Protein AF-A0A433SZK9-F1 (afdb_monomer)

Solvent-accessible surface area (backbone atoms only — not comparable to full-atom values): 16236 Å² total; per-residue (Å²): 131,62,67,65,62,55,51,52,50,49,50,55,50,48,54,50,47,51,56,49,44,43,58,45,47,67,70,74,45,57,67,70,51,55,54,37,31,76,74,62,31,36,68,55,29,3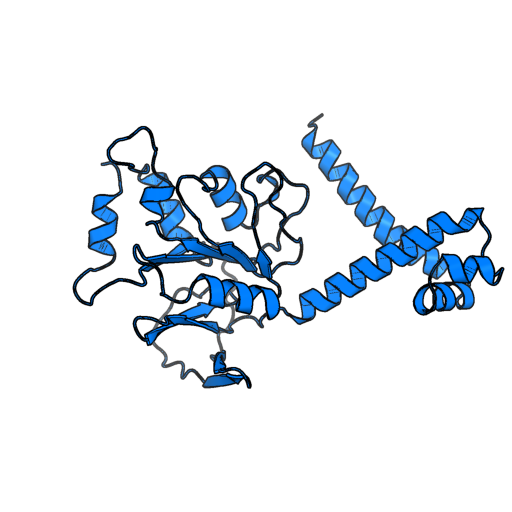7,76,71,65,72,42,53,79,88,49,38,63,61,37,43,53,42,49,50,50,50,51,55,49,53,52,49,53,57,39,61,71,25,51,68,57,74,64,28,28,48,56,47,69,26,67,72,77,72,50,76,44,77,46,55,57,35,73,66,76,81,83,80,74,94,68,90,75,71,69,44,79,45,65,49,102,82,69,55,40,35,35,53,59,84,86,79,87,86,78,90,64,95,69,82,78,52,47,52,24,41,36,41,23,26,79,65,85,70,50,41,59,68,66,47,53,50,54,44,47,76,64,33,23,39,29,66,46,87,47,81,58,62,56,45,64,47,47,47,79,24,48,33,39,36,32,74,72,38,33,70,97,56,51,69,54,72,68,42,48,52,19,53,70,62,36,47,23,71,74,40,63,31,98,43,46,44,34,63,81,36,30,46,40,38,31,25,53,47,57,69,53,60,41,70,15,43,86,86,42,93,75,22,40,29,56,52,75,56,51,50,54,50,59,47,24,35,50,74,43,67,72,72,68,54,100,84,71,55,76,70,68,57,55,70,72,40,46,57,131

Radius of gyration: 23.34 Å; Cα contacts (8 Å, |Δi|>4): 411; chains: 1; bounding box: 65×54×60 Å

Organism: Elysia chlorotica (NCBI:txid188477)

pLDDT: mean 71.36, std 18.61, range [31.55, 94.38]

Structure (mmCIF, N/CA/C/O backbone):
data_AF-A0A433SZK9-F1
#
_entry.id   AF-A0A433SZK9-F1
#
loop_
_atom_site.group_PDB
_atom_site.id
_atom_site.type_symbol
_atom_site.label_atom_id
_atom_site.label_alt_id
_atom_site.label_comp_id
_atom_site.label_asym_id
_atom_site.label_entity_id
_atom_site.label_seq_id
_atom_site.pdbx_PDB_ins_code
_atom_site.Cartn_x
_atom_site.Cartn_y
_atom_site.Cartn_z
_atom_site.occupancy
_atom_site.B_iso_or_equiv
_atom_site.auth_seq_id
_atom_site.auth_comp_id
_atom_site.auth_asym_id
_atom_site.auth_atom_id
_atom_site.pdbx_PDB_model_num
ATOM 1 N N . MET A 1 1 ? -5.886 31.417 13.494 1.00 48.78 1 MET A N 1
ATOM 2 C CA . MET A 1 1 ? -5.683 30.059 14.038 1.00 48.78 1 MET A CA 1
ATOM 3 C C . MET A 1 1 ? -5.697 29.130 12.844 1.00 48.78 1 MET A C 1
ATOM 5 O O . MET A 1 1 ? -6.602 29.265 12.033 1.00 48.78 1 MET A O 1
ATOM 9 N N . ASP A 1 2 ? -4.653 28.329 12.674 1.00 53.16 2 ASP A N 1
ATOM 10 C CA . ASP A 1 2 ? -4.473 27.492 11.487 1.00 53.16 2 ASP A CA 1
ATOM 11 C C . ASP A 1 2 ? -5.629 26.471 11.370 1.00 53.16 2 ASP A C 1
ATOM 13 O O . ASP A 1 2 ? -5.809 25.679 12.304 1.00 53.16 2 ASP A O 1
ATOM 17 N N . PRO A 1 3 ? -6.446 26.511 10.297 1.00 45.97 3 PRO A N 1
ATOM 18 C CA . PRO A 1 3 ? -7.555 25.580 10.091 1.00 45.97 3 PRO A CA 1
ATOM 19 C C . PRO A 1 3 ? -7.116 24.112 10.159 1.00 45.97 3 PRO A C 1
ATOM 21 O O . PRO A 1 3 ? -7.869 23.274 10.661 1.00 45.97 3 PRO A O 1
ATOM 24 N N . GLU A 1 4 ? -5.882 23.810 9.745 1.00 40.06 4 GLU A N 1
ATOM 25 C CA . GLU A 1 4 ? -5.319 22.459 9.780 1.00 40.06 4 GLU A CA 1
ATOM 26 C C . GLU A 1 4 ? -5.056 21.992 11.214 1.00 40.06 4 GLU A C 1
ATOM 28 O O . GLU A 1 4 ? -5.428 20.878 11.584 1.00 40.06 4 GLU A O 1
ATOM 33 N N . LYS A 1 5 ? -4.542 22.875 12.083 1.00 34.00 5 LYS A N 1
ATOM 34 C CA . LYS A 1 5 ? -4.371 22.577 13.519 1.00 34.00 5 LYS A CA 1
ATOM 35 C C . LYS A 1 5 ? -5.701 22.383 14.240 1.00 34.00 5 LYS A C 1
ATOM 37 O O . LYS A 1 5 ? -5.783 21.612 15.195 1.00 34.00 5 LYS A O 1
ATOM 42 N N . VAL A 1 6 ? -6.757 23.072 13.805 1.00 42.41 6 VAL A N 1
ATOM 43 C CA . VAL A 1 6 ? -8.109 22.890 14.357 1.00 42.41 6 VAL A CA 1
ATOM 44 C C . VAL A 1 6 ? -8.684 21.530 13.948 1.00 42.41 6 VAL A C 1
ATOM 46 O O . VAL A 1 6 ? -9.309 20.869 14.778 1.00 42.41 6 VAL A O 1
ATOM 49 N N . LYS A 1 7 ? -8.446 21.084 12.708 1.00 44.94 7 LYS A N 1
ATOM 50 C CA . LYS A 1 7 ? -8.876 19.767 12.210 1.00 44.94 7 LYS A CA 1
ATOM 51 C C . LYS A 1 7 ? -8.115 18.622 12.897 1.00 44.94 7 LYS A C 1
ATOM 53 O O . LYS A 1 7 ? -8.742 17.702 13.416 1.00 44.94 7 LYS A O 1
ATOM 58 N N . GLN A 1 8 ? -6.793 18.758 13.022 1.00 38.62 8 GLN A N 1
ATOM 59 C CA . GLN A 1 8 ? -5.907 17.809 13.706 1.00 38.62 8 GLN A CA 1
ATOM 60 C C . GLN A 1 8 ? -6.292 17.613 15.180 1.00 38.62 8 GLN A C 1
ATOM 62 O O . GLN A 1 8 ? -6.406 16.488 15.665 1.00 38.62 8 GLN A O 1
ATOM 67 N N . ASN A 1 9 ? -6.575 18.709 15.890 1.00 40.12 9 ASN A N 1
ATOM 68 C CA . ASN A 1 9 ? -7.029 18.633 17.275 1.00 40.12 9 ASN A CA 1
ATOM 69 C C . ASN A 1 9 ? -8.410 17.980 17.395 1.00 40.12 9 ASN A C 1
ATOM 71 O O . ASN A 1 9 ? -8.635 17.239 18.344 1.00 40.12 9 ASN A O 1
ATOM 75 N N . LYS A 1 10 ? -9.326 18.199 16.442 1.00 47.66 10 LYS A N 1
ATOM 76 C CA . LYS A 1 10 ? -10.641 17.539 16.453 1.00 47.66 10 LYS A CA 1
ATOM 77 C C . LYS A 1 10 ? -10.537 16.019 16.304 1.00 47.66 10 LYS A C 1
ATOM 79 O O . LYS A 1 10 ? -11.200 15.322 17.061 1.00 47.66 10 LYS A O 1
ATOM 84 N N . GLN A 1 11 ? -9.677 15.519 15.419 1.00 45.97 11 GLN A N 1
ATOM 85 C CA . GLN A 1 11 ? -9.475 14.076 15.216 1.00 45.97 11 GLN A CA 1
ATOM 86 C C . GLN A 1 11 ? -8.783 13.396 16.390 1.00 45.97 11 GLN A C 1
ATOM 88 O O . GLN A 1 11 ? -9.226 12.347 16.841 1.00 45.97 11 GLN A O 1
ATOM 93 N N . ILE A 1 12 ? -7.734 14.014 16.940 1.00 43.47 12 ILE A N 1
ATOM 94 C CA . ILE A 1 12 ? -7.083 13.506 18.153 1.00 43.47 12 ILE A CA 1
ATOM 95 C C . ILE A 1 12 ? -8.102 13.448 19.297 1.00 43.47 12 ILE A C 1
ATOM 97 O O . ILE A 1 12 ? -8.173 12.456 20.016 1.00 43.47 12 ILE A O 1
ATOM 101 N N . ILE A 1 13 ? -8.946 14.476 19.426 1.00 46.22 13 ILE A N 1
ATOM 102 C CA . ILE A 1 13 ? -10.038 14.498 20.401 1.00 46.22 13 ILE A CA 1
ATOM 103 C C . ILE A 1 13 ? -11.077 13.406 20.105 1.00 46.22 13 ILE A C 1
ATOM 105 O O . ILE A 1 13 ? -11.557 12.797 21.052 1.00 46.22 13 ILE A O 1
ATOM 109 N N . GLU A 1 14 ? -11.427 13.122 18.850 1.00 54.09 14 GLU A N 1
ATOM 110 C CA . GLU A 1 14 ? -12.363 12.045 18.485 1.00 54.09 14 GLU A CA 1
ATOM 111 C C . GLU A 1 14 ? -11.803 10.646 18.752 1.00 54.09 14 GLU A C 1
ATOM 113 O O . GLU A 1 14 ? -12.498 9.834 19.356 1.00 54.09 14 GLU A O 1
ATOM 118 N N . SER A 1 15 ? -10.547 10.370 18.404 1.00 49.22 15 SER A N 1
ATOM 119 C CA . SER A 1 15 ? -9.898 9.086 18.693 1.00 49.22 15 SER A CA 1
ATOM 120 C C . SER A 1 15 ? -9.700 8.875 20.197 1.00 49.22 15 SER A C 1
ATOM 122 O O . SER A 1 15 ? -9.968 7.788 20.712 1.00 49.22 15 SER A O 1
ATOM 124 N N . ILE A 1 16 ? -9.324 9.927 20.939 1.00 47.25 16 ILE A N 1
ATOM 125 C CA . ILE A 1 16 ? -9.263 9.898 22.410 1.00 47.25 16 ILE A CA 1
ATOM 126 C C . ILE A 1 16 ? -10.662 9.713 23.007 1.00 47.25 16 ILE A C 1
ATOM 128 O O . ILE A 1 16 ? -10.814 8.965 23.971 1.00 47.25 16 ILE A O 1
ATOM 132 N N . LYS A 1 17 ? -11.697 10.341 22.435 1.00 54.00 17 LYS A N 1
ATOM 133 C CA . LYS A 1 17 ? -13.090 10.131 22.848 1.00 54.00 17 LYS A CA 1
ATOM 134 C C . LYS A 1 17 ? -13.568 8.716 22.548 1.00 54.00 17 LYS A C 1
ATOM 136 O O . LYS A 1 17 ? -14.244 8.173 23.402 1.00 54.00 17 LYS A O 1
ATOM 141 N N . LYS A 1 18 ? -13.215 8.104 21.413 1.00 60.91 18 LYS A N 1
ATOM 142 C CA . LYS A 1 18 ? -13.578 6.715 21.075 1.00 60.91 18 LYS A CA 1
ATOM 143 C C . LYS A 1 18 ? -12.921 5.715 22.029 1.00 60.91 18 LYS A C 1
ATOM 145 O O . LYS A 1 18 ? -13.617 4.923 22.653 1.00 60.91 18 LYS A O 1
ATOM 150 N N . ILE A 1 19 ? -11.600 5.793 22.208 1.00 59.66 19 ILE A N 1
ATOM 151 C CA . ILE A 1 19 ? -10.856 4.905 23.122 1.00 59.66 19 ILE A CA 1
ATOM 152 C C . ILE A 1 19 ? -11.296 5.137 24.573 1.00 59.66 19 ILE A C 1
ATOM 154 O O . ILE A 1 19 ? -11.548 4.191 25.319 1.00 59.66 19 ILE A O 1
ATOM 158 N N . GLY A 1 20 ? -11.449 6.406 24.958 1.00 58.66 20 GLY A N 1
ATOM 159 C CA . GLY A 1 20 ? -11.986 6.803 26.251 1.00 58.66 20 GLY A CA 1
ATOM 160 C C . GLY A 1 20 ? -13.414 6.306 26.458 1.00 58.66 20 GLY A C 1
ATOM 161 O O . GLY A 1 20 ? -13.711 5.818 27.540 1.00 58.66 20 GLY A O 1
ATOM 162 N N . ALA A 1 21 ? -14.277 6.360 25.441 1.00 61.84 21 ALA A N 1
ATOM 163 C CA . ALA A 1 21 ? -15.651 5.871 25.498 1.00 61.84 21 ALA A CA 1
ATOM 164 C C . ALA A 1 21 ? -15.703 4.351 25.646 1.00 61.84 21 ALA A C 1
ATOM 166 O O . ALA A 1 21 ? -16.466 3.890 26.477 1.00 61.84 21 ALA A O 1
ATOM 167 N N . ILE A 1 22 ? -14.864 3.584 24.943 1.00 65.44 22 ILE A N 1
ATOM 168 C CA . ILE A 1 22 ? -14.794 2.118 25.086 1.00 65.44 22 ILE A CA 1
ATOM 169 C C . ILE A 1 22 ? -14.372 1.737 26.510 1.00 65.44 22 ILE A C 1
ATOM 171 O O . ILE A 1 22 ? -15.083 0.998 27.189 1.00 65.44 22 ILE A O 1
ATOM 175 N N . ALA A 1 23 ? -13.267 2.304 27.004 1.00 62.81 23 ALA A N 1
ATOM 176 C CA . ALA A 1 23 ? -12.771 2.018 28.350 1.00 62.81 23 ALA A CA 1
ATOM 177 C C . ALA A 1 23 ? -13.723 2.522 29.453 1.00 62.81 23 ALA A C 1
ATOM 179 O O . ALA A 1 23 ? -13.845 1.907 30.511 1.00 62.81 23 ALA A O 1
ATOM 180 N N . THR A 1 24 ? -14.413 3.641 29.218 1.00 63.78 24 THR A N 1
ATOM 181 C CA . THR A 1 24 ? -15.443 4.177 30.122 1.00 63.78 24 THR A CA 1
ATOM 182 C C . THR A 1 24 ? -16.679 3.281 30.099 1.00 63.78 24 THR A C 1
ATOM 184 O O . THR A 1 24 ? -17.175 2.907 31.153 1.00 63.78 24 THR A O 1
ATOM 187 N N . PHE A 1 25 ? -17.141 2.852 28.929 1.00 66.50 25 PHE A N 1
ATOM 188 C CA . PHE A 1 25 ? -18.302 1.980 28.792 1.00 66.50 25 PHE A CA 1
ATOM 189 C C . PHE A 1 25 ? -18.064 0.630 29.481 1.00 66.50 25 PHE A C 1
ATOM 191 O O . PHE A 1 25 ? -18.886 0.222 30.291 1.00 66.50 25 PHE A O 1
ATOM 198 N N . GLU A 1 26 ? -16.899 -0.003 29.298 1.00 67.75 26 GLU A N 1
ATOM 199 C CA . GLU A 1 26 ? -16.548 -1.235 30.030 1.00 67.75 26 GLU A CA 1
ATOM 200 C C . GLU A 1 26 ? -16.423 -1.032 31.547 1.00 67.75 26 GLU A C 1
ATOM 202 O O . GLU A 1 26 ? -16.673 -1.954 32.321 1.00 67.75 26 GLU A O 1
ATOM 207 N N . LYS A 1 27 ? -16.035 0.168 31.989 1.00 71.25 27 LYS A N 1
ATOM 208 C CA . LYS A 1 27 ? -15.871 0.494 33.411 1.00 71.25 27 LYS A CA 1
ATOM 209 C C . LYS A 1 27 ? -17.191 0.821 34.113 1.00 71.25 27 LYS A C 1
ATOM 211 O O . LYS A 1 27 ? -17.306 0.578 35.313 1.00 71.25 27 LYS A O 1
ATOM 216 N N . PHE A 1 28 ? -18.142 1.424 33.403 1.00 70.06 28 PHE A N 1
ATOM 217 C CA . PHE A 1 28 ? -19.406 1.902 33.970 1.00 70.06 28 PHE A CA 1
ATOM 218 C C . PHE A 1 28 ? -20.583 0.958 33.707 1.00 70.06 28 PHE A C 1
ATOM 220 O O . PHE A 1 28 ? -21.524 0.949 34.499 1.00 70.06 28 PHE A O 1
ATOM 227 N N . MET A 1 29 ? -20.528 0.140 32.653 1.00 76.19 29 MET A N 1
ATOM 228 C CA . MET A 1 29 ? -21.577 -0.829 32.347 1.00 76.19 29 MET A CA 1
ATOM 229 C C . MET A 1 29 ? -21.324 -2.160 33.048 1.00 76.19 29 MET A C 1
ATOM 231 O O . MET A 1 29 ? -20.190 -2.605 33.224 1.00 76.19 29 MET A O 1
ATOM 235 N N . CYS A 1 30 ? -22.408 -2.821 33.452 1.00 81.50 30 CYS A N 1
ATOM 236 C CA . CYS A 1 30 ? -22.311 -4.140 34.061 1.00 81.50 30 CYS A CA 1
ATOM 237 C C . CYS A 1 30 ? -21.733 -5.150 33.058 1.00 81.50 30 CYS A C 1
ATOM 239 O O . CYS A 1 30 ? -22.060 -5.114 31.871 1.00 81.50 30 CYS A O 1
ATOM 241 N N . LYS A 1 31 ? -20.912 -6.088 33.545 1.00 84.12 31 LYS A N 1
ATOM 242 C CA . LYS A 1 31 ? -20.232 -7.098 32.714 1.00 84.12 31 LYS A CA 1
ATOM 243 C C . LYS A 1 31 ? -21.197 -7.859 31.794 1.00 84.12 31 LYS A C 1
ATOM 245 O O . LYS A 1 31 ? -20.876 -8.103 30.640 1.00 84.12 31 LYS A O 1
ATOM 250 N N . GLU A 1 32 ? -22.393 -8.165 32.287 1.00 85.69 32 GLU A N 1
ATOM 251 C CA . GLU A 1 32 ? -23.454 -8.840 31.530 1.00 85.69 32 GLU A CA 1
ATOM 252 C C . GLU A 1 32 ? -23.892 -8.064 30.273 1.00 85.69 32 GLU A C 1
ATOM 254 O O . GLU A 1 32 ? -24.108 -8.663 29.222 1.00 85.69 32 GLU A O 1
ATOM 259 N N . ILE A 1 33 ? -23.955 -6.731 30.349 1.00 83.88 33 ILE A N 1
ATOM 260 C CA . ILE A 1 33 ? -24.317 -5.861 29.221 1.00 83.88 33 ILE A CA 1
ATOM 261 C C . ILE A 1 33 ? -23.197 -5.851 28.181 1.00 83.88 33 ILE A C 1
ATOM 263 O O . ILE A 1 33 ? -23.451 -6.013 26.989 1.00 83.88 33 ILE A O 1
ATOM 267 N N . VAL A 1 34 ? -21.950 -5.699 28.634 1.00 84.38 34 VAL A N 1
ATOM 268 C CA . VAL A 1 34 ? -20.766 -5.707 27.763 1.00 84.38 34 VAL A CA 1
ATOM 269 C C . VAL A 1 34 ? -20.645 -7.043 27.029 1.00 84.38 34 VAL A C 1
ATOM 271 O O . VAL A 1 34 ? -20.451 -7.061 25.814 1.00 84.38 34 VAL A O 1
ATOM 274 N N . ASP A 1 35 ? -20.803 -8.156 27.748 1.00 87.75 35 ASP A N 1
ATOM 275 C CA . ASP A 1 35 ? -20.741 -9.503 27.181 1.00 87.75 35 ASP A CA 1
ATOM 276 C C . ASP A 1 35 ? -21.892 -9.741 26.184 1.00 87.75 35 ASP A C 1
ATOM 278 O O . ASP A 1 35 ? -21.675 -10.339 25.127 1.00 87.75 35 ASP A O 1
ATOM 282 N N . SER A 1 36 ? -23.098 -9.226 26.465 1.00 88.19 36 SER A N 1
ATOM 283 C CA . SER A 1 36 ? -24.236 -9.290 25.536 1.00 88.19 36 SER A CA 1
ATOM 284 C C . SER A 1 36 ? -23.972 -8.505 24.248 1.00 88.19 36 SER A C 1
ATOM 286 O O . SER A 1 36 ? -24.177 -9.048 23.164 1.00 88.19 36 SER A O 1
ATOM 288 N N . ILE A 1 37 ? -23.450 -7.273 24.331 1.00 87.00 37 ILE A N 1
ATOM 289 C CA . ILE A 1 37 ? -23.149 -6.461 23.138 1.00 87.00 37 ILE A CA 1
ATOM 290 C C . ILE A 1 37 ? -22.044 -7.114 22.300 1.00 87.00 37 ILE A C 1
ATOM 292 O O . ILE A 1 37 ? -22.195 -7.227 21.087 1.00 87.00 37 ILE A O 1
ATOM 296 N N . LYS A 1 38 ? -20.969 -7.607 22.934 1.00 86.69 38 LYS A N 1
ATOM 297 C CA . LYS A 1 38 ? -19.872 -8.313 22.246 1.00 86.69 38 LYS A CA 1
ATOM 298 C C . LYS A 1 38 ? -20.354 -9.552 21.491 1.00 86.69 38 LYS A C 1
ATOM 300 O O . LYS A 1 38 ? -19.832 -9.864 20.427 1.00 86.69 38 LYS A O 1
ATOM 305 N N . LYS A 1 39 ? -21.319 -10.281 22.056 1.00 91.44 39 LYS A N 1
ATOM 306 C CA . LYS A 1 39 ? -21.774 -11.564 21.514 1.00 91.44 39 LYS A CA 1
ATOM 307 C C . LYS A 1 39 ? -22.914 -11.428 20.504 1.00 91.44 39 LYS A C 1
ATOM 309 O O . LYS A 1 39 ? -22.983 -12.213 19.563 1.00 91.44 39 LYS A O 1
ATOM 314 N N . GLU A 1 40 ? -23.831 -10.493 20.729 1.00 90.25 40 GLU A N 1
ATOM 315 C CA . GLU A 1 40 ? -25.132 -10.457 20.047 1.00 90.25 40 GLU A CA 1
ATOM 316 C C . GLU A 1 40 ? -25.471 -9.082 19.450 1.00 90.25 40 GLU A C 1
ATOM 318 O O . GLU A 1 40 ? -26.436 -8.962 18.698 1.00 90.25 40 GLU A O 1
ATOM 323 N N . GLY A 1 41 ? -24.663 -8.057 19.734 1.00 88.94 41 GLY A N 1
ATOM 324 C CA . GLY A 1 41 ? -24.841 -6.695 19.235 1.00 88.94 41 GLY A CA 1
ATOM 325 C C . GLY A 1 41 ? -25.695 -5.803 20.140 1.00 88.94 41 GLY A C 1
ATOM 326 O O . GLY A 1 41 ? -26.402 -6.253 21.052 1.00 88.94 41 GLY A O 1
ATOM 327 N N . ALA A 1 42 ? -25.625 -4.494 19.888 1.00 87.06 42 ALA A N 1
ATOM 328 C CA . ALA A 1 42 ? -26.313 -3.478 20.680 1.00 87.06 42 ALA A CA 1
ATOM 329 C C . ALA A 1 42 ? -27.841 -3.635 20.628 1.00 87.06 42 ALA A C 1
ATOM 331 O O . ALA A 1 42 ? -28.507 -3.547 21.658 1.00 87.06 42 ALA A O 1
ATOM 332 N N . LEU A 1 43 ? -28.397 -3.931 19.447 1.00 89.25 43 LEU A N 1
ATOM 333 C CA . LEU A 1 43 ? -29.847 -4.027 19.242 1.00 89.25 43 LEU A CA 1
ATOM 334 C C . LEU A 1 43 ? -30.459 -5.208 20.006 1.00 89.25 43 LEU A C 1
ATOM 336 O O . LEU A 1 43 ? -31.426 -5.023 20.740 1.00 89.25 43 LEU A O 1
ATOM 340 N N . ALA A 1 44 ? -29.850 -6.392 19.918 1.00 90.12 44 ALA A N 1
ATOM 341 C CA . ALA A 1 44 ? -30.301 -7.568 20.664 1.00 90.12 44 ALA A CA 1
ATOM 342 C C . ALA A 1 44 ? -30.224 -7.347 22.186 1.00 90.12 44 ALA A C 1
ATOM 344 O O . ALA A 1 44 ? -31.040 -7.861 22.949 1.00 90.12 44 ALA A O 1
ATOM 345 N N . THR A 1 45 ? -29.261 -6.542 22.643 1.00 87.69 45 THR A N 1
ATOM 346 C CA . THR A 1 45 ? -29.109 -6.205 24.064 1.00 87.69 45 THR A CA 1
ATOM 347 C C . THR A 1 45 ? -30.234 -5.278 24.557 1.00 87.69 45 THR A C 1
ATOM 349 O O . THR A 1 45 ? -30.710 -5.455 25.681 1.00 87.69 45 THR A O 1
ATOM 352 N N . VAL A 1 46 ? -30.732 -4.364 23.708 1.00 88.56 46 VAL A N 1
ATOM 353 C CA . VAL A 1 46 ? -31.959 -3.579 23.971 1.00 88.56 46 VAL A CA 1
ATOM 354 C C . VAL A 1 46 ? -33.187 -4.490 24.015 1.00 88.56 46 VAL A C 1
ATOM 356 O O . VAL A 1 46 ? -33.992 -4.392 24.937 1.00 88.56 46 VAL A O 1
ATOM 359 N N . GLU A 1 47 ? -33.331 -5.411 23.056 1.00 90.19 47 GLU A N 1
ATOM 360 C CA . GLU A 1 47 ? -34.483 -6.327 22.983 1.00 90.19 47 GLU A CA 1
ATOM 361 C C . GLU A 1 47 ? -34.594 -7.249 24.208 1.00 90.19 47 GLU A C 1
ATOM 363 O O . GLU A 1 47 ? -35.696 -7.602 24.628 1.00 90.19 47 GLU A O 1
ATOM 368 N N . LYS A 1 48 ? -33.461 -7.590 24.834 1.00 91.06 48 LYS A N 1
ATOM 369 C CA . LYS A 1 48 ? -33.407 -8.325 26.108 1.00 91.06 48 LYS A CA 1
ATOM 370 C C . LYS A 1 48 ? -33.741 -7.479 27.340 1.00 91.06 48 LYS A C 1
ATOM 372 O O . LYS A 1 48 ? -33.814 -8.024 28.439 1.00 91.06 48 LYS A O 1
ATOM 377 N N . GLY A 1 49 ? -33.906 -6.166 27.183 1.00 90.06 49 GLY A N 1
ATOM 378 C CA . GLY A 1 49 ? -34.140 -5.227 28.280 1.00 90.06 49 GLY A CA 1
ATOM 379 C C . GLY A 1 49 ? -32.918 -4.991 29.170 1.00 90.06 49 GLY A C 1
ATOM 380 O O . GLY A 1 49 ? -33.077 -4.526 30.295 1.00 90.06 49 GLY A O 1
ATOM 381 N N . LEU A 1 50 ? -31.712 -5.327 28.695 1.00 86.44 50 LEU A N 1
ATOM 382 C CA . LEU A 1 50 ? -30.469 -5.144 29.453 1.00 86.44 50 LEU A CA 1
ATOM 383 C C . LEU A 1 50 ? -29.956 -3.699 29.396 1.00 86.44 50 LEU A C 1
ATOM 385 O O . LEU A 1 50 ? -29.228 -3.278 30.291 1.00 86.44 50 LEU A O 1
ATOM 389 N N . ILE A 1 51 ? -30.339 -2.952 28.358 1.00 88.81 51 ILE A N 1
ATOM 390 C CA . ILE A 1 51 ? -30.089 -1.514 28.205 1.00 88.81 51 ILE A CA 1
ATOM 391 C C . ILE A 1 51 ? -31.339 -0.826 27.654 1.00 88.81 51 ILE A C 1
ATOM 393 O O . ILE A 1 51 ? -32.156 -1.444 26.968 1.00 88.81 51 ILE A O 1
ATOM 397 N N . SER A 1 52 ? -31.487 0.458 27.957 1.00 86.81 52 SER A N 1
ATOM 398 C CA . SER A 1 52 ? -32.572 1.299 27.452 1.00 86.81 52 SER A CA 1
ATOM 399 C C . SER A 1 52 ? -32.336 1.764 26.008 1.00 86.81 52 SER A C 1
ATOM 401 O O . SER A 1 52 ? -31.225 1.702 25.480 1.00 86.81 52 SER A O 1
ATOM 403 N N . LEU A 1 53 ? -33.392 2.281 25.370 1.00 84.94 53 LEU A N 1
ATOM 404 C CA . LEU A 1 53 ? -33.294 2.957 24.069 1.00 84.94 53 LEU A CA 1
ATOM 405 C C . LEU A 1 53 ? -32.375 4.187 24.121 1.00 84.94 53 LEU A C 1
ATOM 407 O O . LEU A 1 53 ? -31.670 4.447 23.152 1.00 84.94 53 LEU A O 1
ATOM 411 N N . ASP A 1 54 ? -32.329 4.895 25.251 1.00 83.00 54 ASP A N 1
ATOM 412 C CA . ASP A 1 54 ? -31.459 6.065 25.433 1.00 83.00 54 ASP A CA 1
ATOM 413 C C . ASP A 1 54 ? -29.970 5.668 25.509 1.00 83.00 54 ASP A C 1
ATOM 415 O O . ASP A 1 54 ? -29.085 6.442 25.150 1.00 83.00 54 ASP A O 1
ATOM 419 N N . GLU A 1 55 ? -29.675 4.437 25.935 1.00 83.06 55 GLU A N 1
ATOM 420 C CA . GLU A 1 55 ? -28.316 3.880 26.007 1.00 83.06 55 GLU A CA 1
ATOM 421 C C . GLU A 1 55 ? -27.878 3.192 24.701 1.00 83.06 55 GLU A C 1
ATOM 423 O O . GLU A 1 55 ? -26.705 2.833 24.548 1.00 83.06 55 GLU A O 1
ATOM 428 N N . PHE A 1 56 ? -28.794 3.027 23.741 1.00 86.25 56 PHE A N 1
ATOM 429 C CA . PHE A 1 56 ? -28.550 2.314 22.489 1.00 86.25 56 PHE A CA 1
ATOM 430 C C . PHE A 1 56 ? -27.471 2.974 21.627 1.00 86.25 56 PHE A C 1
ATOM 432 O O . PHE A 1 56 ? -26.602 2.276 21.109 1.00 86.25 56 PHE A O 1
ATOM 439 N N . GLU A 1 57 ? -27.471 4.305 21.504 1.00 83.56 57 GLU A N 1
ATOM 440 C CA . GLU A 1 57 ? -26.464 5.026 20.710 1.00 83.56 57 GLU A CA 1
ATOM 441 C C . GLU A 1 57 ? -25.046 4.799 21.258 1.00 83.56 57 GLU A C 1
ATOM 443 O O . GLU A 1 57 ? -24.111 4.518 20.506 1.00 83.56 57 GLU A O 1
ATOM 448 N N . CYS A 1 58 ? -24.886 4.839 22.584 1.00 80.50 58 CYS A N 1
ATOM 449 C CA . CYS A 1 58 ? -23.617 4.539 23.246 1.00 80.50 58 CYS A CA 1
ATOM 450 C C . CYS A 1 58 ? -23.185 3.082 23.012 1.00 80.50 58 CYS A C 1
ATOM 452 O O . CYS A 1 58 ? -22.013 2.826 22.731 1.00 80.50 58 CYS A O 1
ATOM 454 N N . ALA A 1 59 ? -24.125 2.135 23.080 1.00 81.06 59 ALA A N 1
ATOM 455 C CA . ALA A 1 59 ? -23.861 0.725 22.803 1.00 81.06 59 ALA A CA 1
ATOM 456 C C . ALA A 1 59 ? -23.478 0.476 21.332 1.00 81.06 59 ALA A C 1
ATOM 458 O O . ALA A 1 59 ? -22.582 -0.323 21.067 1.00 81.06 59 ALA A O 1
ATOM 459 N N . GLN A 1 60 ? -24.087 1.189 20.378 1.00 85.44 60 GLN A N 1
ATOM 460 C CA . GLN A 1 60 ? -23.705 1.134 18.963 1.00 85.44 60 GLN A CA 1
ATOM 461 C C . GLN A 1 60 ? -22.304 1.697 18.722 1.00 85.44 60 GLN A C 1
ATOM 463 O O . GLN A 1 60 ? -21.525 1.109 17.973 1.00 85.44 60 GLN A O 1
ATOM 468 N N . LEU A 1 61 ? -21.955 2.819 19.359 1.00 81.38 61 LEU A N 1
ATOM 469 C CA . LEU A 1 61 ? -20.602 3.376 19.278 1.00 81.38 61 LEU A CA 1
ATOM 470 C C . LEU A 1 61 ? -19.561 2.400 19.837 1.00 81.38 61 LEU A C 1
ATOM 472 O O . LEU A 1 61 ? -18.497 2.236 19.240 1.00 81.38 61 LEU A O 1
ATOM 476 N N . PHE A 1 62 ? -19.880 1.724 20.942 1.00 81.19 62 PHE A N 1
ATOM 477 C CA . PHE A 1 62 ? -19.043 0.670 21.509 1.00 81.19 62 PHE A CA 1
ATOM 478 C C . PHE A 1 62 ? -18.895 -0.525 20.555 1.00 81.19 62 PHE A C 1
ATOM 480 O O . PHE A 1 62 ? -17.773 -0.943 20.277 1.00 81.19 62 PHE A O 1
ATOM 487 N N . GLU A 1 63 ? -19.997 -1.037 19.999 1.00 85.00 63 GLU A N 1
ATOM 488 C CA . GLU A 1 63 ? -19.987 -2.143 19.032 1.00 85.00 63 GLU A CA 1
ATOM 489 C C . GLU A 1 63 ? -19.164 -1.804 17.780 1.00 85.00 63 GLU A C 1
ATOM 491 O O . GLU A 1 63 ? -18.340 -2.604 17.337 1.00 85.00 63 GLU A O 1
ATOM 496 N N . ASN A 1 64 ? -19.340 -0.603 17.226 1.00 82.38 64 ASN A N 1
ATOM 497 C CA . ASN A 1 64 ? -18.565 -0.140 16.077 1.00 82.38 64 ASN A CA 1
ATOM 498 C C . ASN A 1 64 ? -17.075 -0.024 16.418 1.00 82.38 64 ASN A C 1
ATOM 500 O O . ASN A 1 64 ? -16.235 -0.449 15.630 1.00 82.38 64 ASN A O 1
ATOM 504 N N . GLY A 1 65 ? -16.742 0.484 17.608 1.00 79.56 65 GLY A N 1
ATOM 505 C CA . GLY A 1 65 ? -15.364 0.541 18.089 1.00 79.56 65 GLY A CA 1
ATOM 506 C C . GLY A 1 65 ? -14.723 -0.842 18.238 1.00 79.56 65 GLY A C 1
ATOM 507 O O . GLY A 1 65 ? -13.563 -1.018 17.874 1.00 79.56 65 GLY A O 1
ATOM 508 N N . LEU A 1 66 ? -15.475 -1.843 18.707 1.00 80.88 66 LEU A N 1
ATOM 509 C CA . LEU A 1 66 ? -15.002 -3.230 18.757 1.00 80.88 66 LEU A CA 1
ATOM 510 C C . LEU A 1 66 ? -14.729 -3.788 17.360 1.00 80.88 66 LEU A C 1
ATOM 512 O O . LEU A 1 66 ? -13.670 -4.371 17.145 1.00 80.88 66 LEU A O 1
ATOM 516 N N . LYS A 1 67 ? -15.636 -3.566 16.400 1.00 83.38 67 LYS A N 1
ATOM 517 C CA . LYS A 1 67 ? -15.437 -3.990 15.005 1.00 83.38 67 LYS A CA 1
ATOM 518 C C . LYS A 1 67 ? -14.198 -3.338 14.386 1.00 83.38 67 LYS A C 1
ATOM 520 O O . LYS A 1 67 ? -13.405 -4.041 13.767 1.00 83.38 67 LYS A O 1
ATOM 525 N N . GLU A 1 68 ? -13.993 -2.036 14.607 1.00 80.31 68 GLU A N 1
ATOM 526 C CA . GLU A 1 68 ? -12.792 -1.309 14.161 1.00 80.31 68 GLU A CA 1
ATOM 527 C C . GLU A 1 68 ? -11.505 -1.916 14.762 1.00 80.31 68 GLU A C 1
ATOM 529 O O . GLU A 1 68 ? -10.512 -2.091 14.053 1.00 80.31 68 GLU A O 1
ATOM 534 N N . ILE A 1 69 ? -11.512 -2.274 16.054 1.00 80.44 69 ILE A N 1
ATOM 535 C CA . ILE A 1 69 ? -10.371 -2.921 16.724 1.00 80.44 69 ILE A CA 1
ATOM 536 C C . ILE A 1 69 ? -10.123 -4.323 16.161 1.00 80.44 69 ILE A C 1
ATOM 538 O O . ILE A 1 69 ? -8.985 -4.647 15.830 1.00 80.44 69 ILE A O 1
ATOM 542 N N . GLU A 1 70 ? -11.160 -5.150 16.022 1.00 81.75 70 GLU A N 1
ATOM 543 C CA . GLU A 1 70 ? -11.031 -6.506 15.481 1.00 81.75 70 GLU A CA 1
ATOM 544 C C . GLU A 1 70 ? -10.512 -6.504 14.043 1.00 81.75 70 GLU A C 1
ATOM 546 O O . GLU A 1 70 ? -9.682 -7.336 13.677 1.00 81.75 70 GLU A O 1
ATOM 551 N N . GLU A 1 71 ? -10.994 -5.579 13.215 1.00 81.31 71 GLU A N 1
ATOM 552 C CA . GLU A 1 71 ? -10.511 -5.409 11.850 1.00 81.31 71 GLU A CA 1
ATOM 553 C C . GLU A 1 71 ? -9.043 -4.981 11.841 1.00 81.31 71 GLU A C 1
ATOM 555 O O . GLU A 1 71 ? -8.230 -5.602 11.156 1.00 81.31 71 GLU A O 1
ATOM 560 N N . LYS A 1 72 ? -8.665 -4.014 12.685 1.00 80.81 72 LYS A N 1
ATOM 561 C CA . LYS A 1 72 ? -7.267 -3.607 12.861 1.00 80.81 72 LYS A CA 1
ATOM 562 C C . LYS A 1 72 ? -6.377 -4.769 13.307 1.00 80.81 72 LYS A C 1
ATOM 564 O O . LYS A 1 72 ? -5.301 -4.959 12.749 1.00 80.81 72 LYS A O 1
ATOM 569 N N . GLU A 1 73 ? -6.805 -5.572 14.278 1.00 82.56 73 GLU A N 1
ATOM 570 C CA . GLU A 1 73 ? -6.052 -6.747 14.730 1.00 82.56 73 GLU A CA 1
ATOM 571 C C . GLU A 1 73 ? -5.920 -7.812 13.639 1.00 82.56 73 GLU A C 1
ATOM 573 O O . GLU A 1 73 ? -4.859 -8.424 13.505 1.00 82.56 73 GLU A O 1
ATOM 578 N N . LYS A 1 74 ? -6.977 -8.050 12.852 1.00 83.56 74 LYS A N 1
ATOM 579 C CA . LYS A 1 74 ? -6.923 -8.962 11.700 1.00 83.56 74 LYS A CA 1
ATOM 580 C C . LYS A 1 74 ? -5.903 -8.487 10.673 1.00 83.56 74 LYS A C 1
ATOM 582 O O . LYS A 1 74 ? -5.131 -9.308 10.190 1.00 83.56 74 LYS A O 1
ATOM 587 N N . GLN A 1 75 ? -5.860 -7.190 10.382 1.00 80.88 75 GLN A N 1
ATOM 588 C CA . GLN A 1 75 ? -4.902 -6.641 9.425 1.00 80.88 75 GLN A CA 1
ATOM 589 C C . GLN A 1 75 ? -3.465 -6.674 9.944 1.00 80.88 75 GLN A C 1
ATOM 591 O O . GLN A 1 75 ? -2.578 -7.122 9.229 1.00 80.88 75 GLN A O 1
ATOM 596 N N . LEU A 1 76 ? -3.232 -6.327 11.212 1.00 82.94 76 LEU A N 1
ATOM 597 C CA . LEU A 1 76 ? -1.898 -6.411 11.819 1.00 82.94 76 LEU A CA 1
ATOM 598 C C . LEU A 1 76 ? -1.349 -7.846 11.869 1.00 82.94 76 LEU A C 1
ATOM 600 O O . LEU A 1 76 ? -0.139 -8.041 11.829 1.00 82.94 76 LEU A O 1
ATOM 604 N N . LYS A 1 77 ? -2.211 -8.871 11.917 1.00 86.69 77 LYS A N 1
ATOM 605 C CA . LYS A 1 77 ? -1.788 -10.282 11.797 1.00 86.69 77 LYS A CA 1
ATOM 606 C C . LYS A 1 77 ? -1.278 -10.647 10.399 1.00 86.69 77 LYS A C 1
ATOM 608 O O . LYS A 1 77 ? -0.603 -11.662 10.268 1.00 86.69 77 LYS A O 1
ATOM 613 N N . LEU A 1 78 ? -1.608 -9.850 9.383 1.00 87.44 78 LEU A N 1
ATOM 614 C CA . LEU A 1 78 ? -1.116 -9.992 8.012 1.00 87.44 78 LEU A CA 1
ATOM 615 C C . LEU A 1 78 ? 0.163 -9.176 7.762 1.00 87.44 78 LEU A C 1
ATOM 617 O O . LEU A 1 78 ? 0.640 -9.125 6.626 1.00 87.44 78 LEU A O 1
ATOM 621 N N . ASP A 1 79 ? 0.726 -8.525 8.786 1.00 88.06 79 ASP A N 1
ATOM 622 C CA . ASP A 1 79 ? 2.035 -7.890 8.668 1.00 88.06 79 ASP A CA 1
ATOM 623 C C . ASP A 1 79 ? 3.086 -8.935 8.292 1.00 88.06 79 ASP A C 1
ATOM 625 O O . ASP A 1 79 ? 3.262 -9.961 8.954 1.00 88.06 79 ASP A O 1
ATOM 629 N N . VAL A 1 80 ? 3.839 -8.634 7.242 1.00 86.25 80 VAL A N 1
ATOM 630 C CA . VAL A 1 80 ? 5.015 -9.410 6.880 1.00 86.25 80 VAL A CA 1
ATOM 631 C C . VAL A 1 80 ? 6.107 -9.104 7.907 1.00 86.25 80 VAL A C 1
ATOM 633 O O . VAL A 1 80 ? 6.439 -7.926 8.094 1.00 86.25 80 VAL A O 1
ATOM 636 N N . PRO A 1 81 ? 6.698 -10.124 8.562 1.00 83.75 81 PRO A N 1
ATOM 637 C CA . PRO A 1 81 ? 7.741 -9.911 9.553 1.00 83.75 81 PRO A CA 1
ATOM 638 C C . PRO A 1 81 ? 8.892 -9.085 8.987 1.00 83.75 81 PRO A C 1
ATOM 640 O O . PRO A 1 81 ? 9.260 -9.220 7.819 1.00 83.75 81 PRO A O 1
ATOM 643 N N . LYS A 1 82 ? 9.464 -8.224 9.823 1.00 78.50 82 LYS A N 1
ATOM 644 C CA . LYS A 1 82 ? 10.632 -7.404 9.490 1.00 78.50 82 LYS A CA 1
ATOM 645 C C . LYS A 1 82 ? 11.799 -8.252 8.966 1.00 78.50 82 LYS A C 1
ATOM 647 O O . LYS A 1 82 ? 11.958 -9.402 9.366 1.00 78.50 82 LYS A O 1
ATOM 652 N N . GLY A 1 83 ? 12.562 -7.707 8.018 1.00 75.88 83 GLY A N 1
ATOM 653 C CA . GLY A 1 83 ? 13.675 -8.406 7.358 1.00 75.88 83 GLY A CA 1
ATOM 654 C C . GLY A 1 83 ? 13.286 -9.563 6.420 1.00 75.88 83 GLY A C 1
ATOM 655 O O . GLY A 1 83 ? 14.165 -10.228 5.876 1.00 75.88 83 GLY A O 1
ATOM 656 N N . THR A 1 84 ? 11.992 -9.809 6.197 1.00 80.19 84 THR A N 1
ATOM 657 C CA . THR A 1 84 ? 11.509 -10.873 5.301 1.00 80.19 84 THR A CA 1
ATOM 658 C C . THR A 1 84 ? 11.351 -10.355 3.876 1.00 80.19 84 THR A C 1
ATOM 660 O O . THR A 1 84 ? 10.944 -9.216 3.658 1.00 80.19 84 THR A O 1
ATOM 663 N N . TYR A 1 85 ? 11.620 -11.198 2.880 1.00 83.81 85 TYR A N 1
ATOM 664 C CA . TYR A 1 85 ? 11.393 -10.847 1.477 1.00 83.81 85 TYR A CA 1
ATOM 665 C C . TYR A 1 85 ? 10.088 -11.425 0.937 1.00 83.81 85 TYR A C 1
ATOM 667 O O . TYR A 1 85 ? 9.809 -12.609 1.108 1.00 83.81 85 TYR A O 1
ATOM 675 N N . ILE A 1 86 ? 9.340 -10.596 0.214 1.00 89.06 86 ILE A N 1
ATOM 676 C CA . ILE A 1 86 ? 8.216 -10.985 -0.633 1.00 89.06 86 ILE A CA 1
ATOM 677 C C . ILE A 1 86 ? 8.749 -11.171 -2.051 1.00 89.06 86 ILE A C 1
ATOM 679 O O . ILE A 1 86 ? 9.380 -10.275 -2.619 1.00 89.06 86 ILE A O 1
ATOM 683 N N . LYS A 1 87 ? 8.503 -12.344 -2.624 1.00 90.06 87 LYS A N 1
ATOM 684 C CA . LYS A 1 87 ? 8.990 -12.714 -3.949 1.00 90.06 87 LYS A CA 1
ATOM 685 C C . LYS A 1 87 ? 7.996 -12.329 -5.039 1.00 90.06 87 LYS A C 1
ATOM 687 O O . LYS A 1 87 ? 6.841 -12.742 -4.993 1.00 90.06 87 LYS A O 1
ATOM 692 N N . PHE A 1 88 ? 8.468 -11.594 -6.039 1.00 91.31 88 PHE A N 1
ATOM 693 C CA . PHE A 1 88 ? 7.748 -11.306 -7.274 1.00 91.31 88 PHE A CA 1
ATOM 694 C C . PHE A 1 88 ? 8.378 -12.075 -8.439 1.00 91.31 88 PHE A C 1
ATOM 696 O O . PHE A 1 88 ? 9.468 -11.741 -8.908 1.00 91.31 88 PHE A O 1
ATOM 703 N N . ASP A 1 89 ? 7.663 -13.095 -8.910 1.00 89.94 89 ASP A N 1
ATOM 704 C CA . ASP A 1 89 ? 8.076 -13.925 -10.039 1.00 89.94 89 ASP A CA 1
ATOM 705 C C . ASP A 1 89 ? 7.540 -13.361 -11.349 1.00 89.94 89 ASP A C 1
ATOM 707 O O . ASP A 1 89 ? 6.334 -13.342 -11.614 1.00 89.94 89 ASP A O 1
ATOM 711 N N . CYS A 1 90 ? 8.454 -12.905 -12.197 1.00 87.25 90 CYS A N 1
ATOM 712 C CA . CYS A 1 90 ? 8.091 -12.296 -13.457 1.00 87.25 90 CYS A CA 1
ATOM 713 C C . CYS A 1 90 ? 7.739 -13.363 -14.501 1.00 87.25 90 CYS A C 1
ATOM 715 O O . CYS A 1 90 ? 8.591 -14.106 -14.992 1.00 87.25 90 CYS A O 1
ATOM 717 N N . SER A 1 91 ? 6.462 -13.410 -14.887 1.00 86.62 91 SER A N 1
ATOM 718 C CA . SER A 1 91 ? 5.905 -14.521 -15.672 1.00 86.62 91 SER A CA 1
ATOM 719 C C . SER A 1 91 ? 6.531 -14.696 -17.059 1.00 86.62 91 SER A C 1
ATOM 721 O O . SER A 1 91 ? 6.582 -15.813 -17.566 1.00 86.62 91 SER A O 1
ATOM 723 N N . LYS A 1 92 ? 6.989 -13.610 -17.695 1.00 87.44 92 LYS A N 1
ATOM 724 C CA . LYS A 1 92 ? 7.463 -13.634 -19.090 1.00 87.44 92 LYS A CA 1
ATOM 725 C C . LYS A 1 92 ? 8.954 -13.945 -19.218 1.00 87.44 92 LYS A C 1
ATOM 727 O O . LYS A 1 92 ? 9.353 -14.552 -20.205 1.00 87.44 92 LYS A O 1
ATOM 732 N N . ASN A 1 93 ? 9.774 -13.519 -18.257 1.00 83.88 93 ASN A N 1
ATOM 733 C CA . ASN A 1 93 ? 11.232 -13.673 -18.320 1.00 83.88 93 ASN A CA 1
ATOM 734 C C . ASN A 1 93 ? 11.793 -14.645 -17.261 1.00 83.88 93 ASN A C 1
ATOM 736 O O . ASN A 1 93 ? 12.984 -14.936 -17.295 1.00 83.88 93 ASN A O 1
ATOM 740 N N . GLY A 1 94 ? 10.966 -15.131 -16.326 1.00 82.56 94 GLY A N 1
ATOM 741 C CA . GLY A 1 94 ? 11.376 -16.046 -15.258 1.00 82.56 94 GLY A CA 1
ATOM 742 C C . GLY A 1 94 ? 12.310 -15.431 -14.209 1.00 82.56 94 GLY A C 1
ATOM 743 O O . GLY A 1 94 ? 12.808 -16.160 -13.356 1.00 82.56 94 GLY A O 1
ATOM 744 N N . LYS A 1 95 ? 12.572 -14.116 -14.263 1.00 85.62 95 LYS A N 1
ATOM 745 C CA . LYS A 1 95 ? 13.375 -13.406 -13.263 1.00 85.62 95 LYS A CA 1
ATOM 746 C C . LYS A 1 95 ? 12.580 -13.263 -11.968 1.00 85.62 95 LYS A C 1
ATOM 748 O O . LYS A 1 95 ? 11.377 -12.998 -11.983 1.00 85.62 95 LYS A O 1
ATOM 753 N N . GLU A 1 96 ? 13.292 -13.379 -10.858 1.00 87.19 96 GLU A N 1
ATOM 754 C CA . GLU A 1 96 ? 12.741 -13.238 -9.516 1.00 87.19 96 GLU A CA 1
ATOM 755 C C . GLU A 1 96 ? 13.188 -11.897 -8.926 1.00 87.19 96 GLU A C 1
ATOM 757 O O . GLU A 1 96 ? 14.378 -11.570 -8.922 1.00 87.19 96 GLU A O 1
ATOM 762 N N . TYR A 1 97 ? 12.236 -11.118 -8.422 1.00 86.81 97 TYR A N 1
ATOM 763 C CA . TYR A 1 97 ? 12.489 -9.856 -7.734 1.00 86.81 97 TYR A CA 1
ATOM 764 C C . TYR A 1 97 ? 12.110 -9.997 -6.261 1.00 86.81 97 TYR A C 1
ATOM 766 O O . TYR A 1 97 ? 11.104 -10.620 -5.926 1.00 86.81 97 TYR A O 1
ATOM 774 N N . LEU A 1 98 ? 12.911 -9.415 -5.368 1.00 86.50 98 LEU A N 1
ATOM 775 C CA . LEU A 1 98 ? 12.722 -9.532 -3.923 1.00 86.50 98 LEU A CA 1
ATOM 776 C C . LEU A 1 98 ? 12.376 -8.170 -3.319 1.00 86.50 98 LEU A C 1
ATOM 778 O O . LEU A 1 98 ? 13.158 -7.224 -3.413 1.00 86.50 98 LEU A O 1
ATOM 782 N N . ILE A 1 99 ? 11.216 -8.096 -2.672 1.00 87.00 99 ILE A N 1
ATOM 783 C CA . ILE A 1 99 ? 10.710 -6.916 -1.969 1.00 87.00 99 ILE A CA 1
ATOM 784 C C . ILE A 1 99 ? 10.927 -7.144 -0.474 1.00 87.00 99 ILE A C 1
ATOM 786 O O . ILE A 1 99 ? 10.282 -7.993 0.127 1.00 87.00 99 ILE A O 1
ATOM 790 N N . CYS A 1 100 ? 11.864 -6.422 0.129 1.00 84.81 100 CYS A N 1
ATOM 791 C CA . CYS A 1 100 ? 12.139 -6.504 1.565 1.00 84.81 100 CYS A CA 1
ATOM 792 C C . CYS A 1 100 ? 11.025 -5.813 2.358 1.00 84.81 100 CYS A C 1
ATOM 794 O O . CYS A 1 100 ? 10.751 -4.649 2.084 1.00 84.81 100 CYS A O 1
ATOM 796 N N . SER A 1 101 ? 10.437 -6.481 3.354 1.00 78.69 101 SER A N 1
ATOM 797 C CA . SER A 1 101 ? 9.385 -5.950 4.242 1.00 78.69 101 SER A CA 1
ATOM 798 C C . SER A 1 101 ? 9.859 -4.811 5.149 1.00 78.69 101 SER A C 1
ATOM 800 O O . SER A 1 101 ? 9.054 -4.071 5.712 1.00 78.69 101 SER A O 1
ATOM 802 N N . GLU A 1 102 ? 11.175 -4.647 5.265 1.00 73.69 102 GLU A N 1
ATOM 803 C CA . GLU A 1 102 ? 11.826 -3.560 5.980 1.00 73.69 102 GLU A CA 1
ATOM 804 C C . GLU A 1 102 ? 12.794 -2.794 5.070 1.00 73.69 102 GLU A C 1
ATOM 806 O O . GLU A 1 102 ? 13.158 -3.233 3.975 1.00 73.69 102 GLU A O 1
ATOM 811 N N . LYS A 1 103 ? 13.202 -1.611 5.535 1.00 64.62 103 LYS A N 1
ATOM 812 C CA . LYS A 1 103 ? 14.323 -0.847 4.992 1.00 64.62 103 LYS A CA 1
ATOM 813 C C . LYS A 1 103 ? 15.521 -1.779 4.778 1.00 64.62 103 LYS A C 1
ATOM 815 O O . LYS A 1 103 ? 15.953 -2.467 5.695 1.00 64.62 103 LYS A O 1
ATOM 820 N N . ARG A 1 104 ? 16.078 -1.780 3.567 1.00 52.78 104 ARG A N 1
ATOM 821 C CA . ARG A 1 104 ? 17.308 -2.523 3.285 1.00 52.78 104 ARG A CA 1
ATOM 822 C C . ARG A 1 104 ? 18.467 -1.804 3.991 1.00 52.78 104 ARG A C 1
ATOM 824 O O . ARG A 1 104 ? 18.641 -0.613 3.716 1.00 52.78 104 ARG A O 1
ATOM 831 N N . PRO A 1 105 ? 19.253 -2.457 4.864 1.00 47.06 105 PRO A N 1
ATOM 832 C CA . PRO A 1 105 ? 20.476 -1.843 5.360 1.00 47.06 105 PRO A CA 1
ATOM 833 C C . PRO A 1 105 ? 21.402 -1.565 4.167 1.00 47.06 105 PRO A C 1
ATOM 835 O O . PRO A 1 105 ? 21.521 -2.386 3.248 1.00 47.06 105 PRO A O 1
ATOM 838 N N . GLU A 1 106 ? 22.018 -0.382 4.138 1.00 45.94 106 GLU A N 1
ATOM 839 C CA . GLU A 1 106 ? 23.111 -0.119 3.203 1.00 45.94 106 GLU A CA 1
ATOM 840 C C . GLU A 1 106 ? 24.213 -1.133 3.518 1.00 45.94 106 GLU A C 1
ATOM 842 O O . GLU A 1 106 ? 24.695 -1.197 4.646 1.00 45.94 106 GLU A O 1
ATOM 847 N N . LYS A 1 107 ? 24.559 -1.991 2.551 1.00 44.59 107 LYS A N 1
ATOM 848 C CA . LYS A 1 107 ? 25.573 -3.032 2.751 1.00 44.59 107 LYS A CA 1
ATOM 849 C C . LYS A 1 107 ? 26.887 -2.396 3.221 1.00 44.59 107 LYS A C 1
ATOM 851 O O . LYS A 1 107 ? 27.576 -1.778 2.411 1.00 44.59 107 LYS A O 1
ATOM 856 N N . LYS A 1 108 ? 27.272 -2.633 4.476 1.00 39.75 108 LYS A N 1
ATOM 857 C CA . LYS A 1 108 ? 28.678 -2.678 4.884 1.00 39.75 108 LYS A CA 1
ATOM 858 C C . LYS A 1 108 ? 29.135 -4.130 4.757 1.00 39.75 108 LYS A C 1
ATOM 860 O O . LYS A 1 108 ? 28.787 -4.970 5.570 1.00 39.75 108 LYS A O 1
ATOM 865 N N . ASP A 1 109 ? 29.860 -4.380 3.675 1.00 39.84 109 ASP A N 1
ATOM 866 C CA . ASP A 1 109 ? 30.676 -5.560 3.397 1.00 39.84 109 ASP A CA 1
ATOM 867 C C . ASP A 1 109 ? 30.030 -6.956 3.309 1.00 39.84 109 ASP A C 1
ATOM 869 O O . ASP A 1 109 ? 28.911 -7.250 3.719 1.00 39.84 109 ASP A O 1
ATOM 873 N N . LYS A 1 110 ? 30.750 -7.795 2.560 1.00 38.91 110 LYS A N 1
ATOM 874 C CA . LYS A 1 110 ? 30.361 -9.112 2.063 1.00 38.91 110 LYS A CA 1
ATOM 875 C C . LYS A 1 110 ? 30.511 -10.163 3.164 1.00 38.91 110 LYS A C 1
ATOM 877 O O . LYS A 1 110 ? 31.580 -10.750 3.286 1.00 38.91 110 LYS A O 1
ATOM 882 N N . GLU A 1 111 ? 29.433 -10.485 3.861 1.00 37.69 111 GLU A N 1
ATOM 883 C CA . GLU A 1 111 ? 29.266 -11.834 4.404 1.00 37.69 111 GLU A CA 1
ATOM 884 C C . GLU A 1 111 ? 28.151 -12.548 3.639 1.00 37.69 111 GLU A C 1
ATOM 886 O O . GLU A 1 111 ? 27.097 -11.978 3.339 1.00 37.69 111 GLU A O 1
ATOM 891 N N . GLU A 1 112 ? 28.445 -13.780 3.221 1.00 38.69 112 GLU A N 1
ATOM 892 C CA . GLU A 1 112 ? 27.542 -14.676 2.501 1.00 38.69 112 GLU A CA 1
ATOM 893 C C . GLU A 1 112 ? 26.350 -15.028 3.395 1.00 38.69 112 GLU A C 1
ATOM 895 O O . GLU A 1 112 ? 26.318 -16.037 4.094 1.00 38.69 112 GLU A O 1
ATOM 900 N N . CYS A 1 113 ? 25.340 -14.166 3.370 1.00 38.38 113 CYS A N 1
ATOM 901 C CA . CYS A 1 113 ? 24.037 -14.474 3.922 1.00 38.38 113 CYS A CA 1
ATOM 902 C C . CYS A 1 113 ? 23.378 -15.534 3.042 1.00 38.38 113 CYS A C 1
ATOM 904 O O . CYS A 1 113 ? 22.945 -15.238 1.930 1.00 38.38 113 CYS A O 1
ATOM 906 N N . THR A 1 114 ? 23.329 -16.778 3.519 1.00 36.31 114 THR A N 1
ATOM 907 C CA . THR A 1 114 ? 22.636 -17.874 2.837 1.00 36.31 114 THR A CA 1
ATOM 908 C C . THR A 1 114 ? 21.120 -17.709 2.994 1.00 36.31 114 THR A C 1
ATOM 910 O O . THR A 1 114 ? 20.615 -17.875 4.108 1.00 36.31 114 THR A O 1
ATOM 913 N N . PRO A 1 115 ? 20.375 -17.401 1.917 1.00 40.22 115 PRO A N 1
ATOM 914 C CA . PRO A 1 115 ? 18.924 -17.263 1.974 1.00 40.22 115 PRO A CA 1
ATOM 915 C C . PRO A 1 115 ? 18.253 -18.627 2.194 1.00 40.22 115 PRO A C 1
ATOM 917 O O . PRO A 1 115 ? 18.534 -19.580 1.465 1.00 40.22 115 PRO A O 1
ATOM 920 N N . LYS A 1 116 ? 17.328 -18.734 3.159 1.00 43.16 116 LYS A N 1
ATOM 921 C CA . LYS A 1 116 ? 16.436 -19.901 3.275 1.00 43.16 116 LYS A CA 1
ATOM 922 C C . LYS A 1 116 ? 15.123 -19.620 2.552 1.00 43.16 116 LYS A C 1
ATOM 924 O O . LYS A 1 116 ? 14.335 -18.795 3.000 1.00 43.16 116 LYS A O 1
ATOM 929 N N . LEU A 1 117 ? 14.893 -20.316 1.438 1.00 40.38 117 LEU A N 1
ATOM 930 C CA . LEU A 1 117 ? 13.643 -20.252 0.681 1.00 40.38 117 LEU A CA 1
ATOM 931 C C . LEU A 1 117 ? 12.560 -21.078 1.390 1.00 40.38 117 LEU A C 1
ATOM 933 O O . LEU A 1 117 ? 12.628 -22.306 1.413 1.00 40.38 117 LEU A O 1
ATOM 937 N N . MET A 1 118 ? 11.547 -20.410 1.926 1.00 47.03 118 MET A N 1
ATOM 938 C CA . MET A 1 118 ? 10.344 -21.024 2.483 1.00 47.03 118 MET A CA 1
ATOM 939 C C . MET A 1 118 ? 9.216 -20.845 1.474 1.00 47.03 118 MET A C 1
ATOM 941 O O . MET A 1 118 ? 8.833 -19.719 1.184 1.00 47.03 118 MET A O 1
ATOM 945 N N . ARG A 1 119 ? 8.708 -21.929 0.886 1.00 41.16 119 ARG A N 1
ATOM 946 C CA . ARG A 1 119 ? 7.576 -21.870 -0.053 1.00 41.16 119 ARG A CA 1
ATOM 947 C C . ARG A 1 119 ? 6.282 -22.132 0.700 1.00 41.16 119 ARG A C 1
ATOM 949 O O . ARG A 1 119 ? 6.210 -23.123 1.424 1.00 41.16 119 ARG A O 1
ATOM 956 N N . ASP A 1 120 ? 5.281 -21.276 0.511 1.00 49.19 120 ASP A N 1
ATOM 957 C CA . ASP A 1 120 ? 3.917 -21.606 0.915 1.00 49.19 120 ASP A CA 1
ATOM 958 C C . ASP A 1 120 ? 3.282 -22.628 -0.048 1.00 49.19 120 ASP A C 1
ATOM 960 O O . ASP A 1 120 ? 3.825 -22.952 -1.111 1.00 49.19 120 ASP A O 1
ATOM 964 N N . GLU A 1 121 ? 2.115 -23.146 0.331 1.00 42.22 121 GLU A N 1
ATOM 965 C CA . GLU A 1 121 ? 1.347 -24.158 -0.413 1.00 42.22 121 GLU A CA 1
ATOM 966 C C . GLU A 1 121 ? 0.961 -23.707 -1.837 1.00 42.22 121 GLU A C 1
ATOM 968 O O . GLU A 1 121 ? 0.606 -24.528 -2.680 1.00 42.22 121 GLU A O 1
ATOM 973 N N . ASN A 1 122 ? 1.071 -22.405 -2.121 1.00 43.12 122 ASN A N 1
ATOM 974 C CA . ASN A 1 122 ? 0.692 -21.766 -3.375 1.00 43.12 122 ASN A CA 1
ATOM 975 C C . ASN A 1 122 ? 1.903 -21.269 -4.187 1.00 43.12 122 ASN A C 1
ATOM 977 O O . ASN A 1 122 ? 1.723 -20.563 -5.179 1.00 43.12 122 ASN A O 1
ATOM 981 N N . GLY A 1 123 ? 3.129 -21.626 -3.787 1.00 40.78 123 GLY A N 1
ATOM 982 C CA . GLY A 1 123 ? 4.350 -21.345 -4.542 1.00 40.78 123 GLY A CA 1
ATOM 983 C C . GLY A 1 123 ? 4.922 -19.934 -4.381 1.00 40.78 123 GLY A C 1
ATOM 984 O O . GLY A 1 123 ? 5.914 -19.630 -5.044 1.00 40.78 123 GLY A O 1
ATOM 985 N N . VAL A 1 124 ? 4.375 -19.094 -3.492 1.00 40.19 124 VAL A N 1
ATOM 986 C CA . VAL A 1 124 ? 5.009 -17.814 -3.139 1.00 40.19 124 VAL A CA 1
ATOM 987 C C . VAL A 1 124 ? 6.072 -18.104 -2.082 1.00 40.19 124 VAL A C 1
ATOM 989 O O . VAL A 1 124 ? 5.790 -18.608 -0.995 1.00 40.19 124 VAL A O 1
ATOM 992 N N . GLY A 1 125 ? 7.331 -17.873 -2.455 1.00 40.69 125 GLY A N 1
ATOM 993 C CA . GLY A 1 125 ? 8.476 -18.072 -1.577 1.00 40.69 125 GLY A CA 1
ATOM 994 C C . GLY A 1 125 ? 8.744 -16.835 -0.729 1.00 40.69 125 GLY A C 1
ATOM 995 O O . GLY A 1 125 ? 8.832 -15.739 -1.273 1.00 40.69 125 GLY A O 1
ATOM 996 N N . TYR A 1 126 ? 8.939 -17.007 0.569 1.00 42.44 126 TYR A N 1
ATOM 997 C CA . TYR A 1 126 ? 9.584 -16.013 1.419 1.00 42.44 126 TYR A CA 1
ATOM 998 C C . TYR A 1 126 ? 11.038 -16.420 1.628 1.00 42.44 126 TYR A C 1
ATOM 1000 O O . TYR A 1 126 ? 11.368 -17.609 1.650 1.00 42.44 126 TYR A O 1
ATOM 1008 N N . VAL A 1 127 ? 11.917 -15.434 1.757 1.00 41.41 127 VAL A N 1
ATOM 1009 C CA . VAL A 1 127 ? 13.316 -15.672 2.110 1.00 41.41 127 VAL A CA 1
ATOM 1010 C C . VAL A 1 127 ? 13.559 -15.089 3.490 1.00 41.41 127 VAL A C 1
ATOM 1012 O O . VAL A 1 127 ? 13.427 -13.880 3.676 1.00 41.41 127 VAL A O 1
ATOM 1015 N N . GLU A 1 128 ? 13.907 -15.950 4.441 1.00 37.31 128 GLU A N 1
ATOM 1016 C CA . GLU A 1 128 ? 14.416 -15.537 5.747 1.00 37.31 128 GLU A CA 1
ATOM 1017 C C . GLU A 1 128 ? 15.944 -15.450 5.647 1.00 37.31 128 GLU A C 1
ATOM 1019 O O . GLU A 1 128 ? 16.608 -16.411 5.234 1.00 37.31 128 GLU A O 1
ATOM 1024 N N . ILE A 1 129 ? 16.499 -14.282 5.968 1.00 40.94 129 ILE A N 1
ATOM 1025 C CA . ILE A 1 129 ? 17.943 -14.065 6.064 1.00 40.94 129 ILE A CA 1
ATOM 1026 C C . ILE A 1 129 ? 18.263 -13.799 7.535 1.00 40.94 129 ILE A C 1
ATOM 1028 O O . ILE A 1 129 ? 17.668 -12.919 8.150 1.00 40.94 129 ILE A O 1
ATOM 1032 N N . GLY A 1 130 ? 19.159 -14.600 8.111 1.00 31.55 130 GLY A N 1
ATOM 1033 C CA . GLY A 1 130 ? 19.499 -14.517 9.528 1.00 31.55 130 GLY A CA 1
ATOM 1034 C C . GLY A 1 130 ? 20.435 -13.351 9.849 1.00 31.55 130 GLY A C 1
ATOM 1035 O O . GLY A 1 130 ? 21.472 -13.222 9.212 1.00 31.55 130 GLY A O 1
ATOM 1036 N N . GLY A 1 131 ? 20.076 -12.595 10.892 1.00 35.25 131 GLY A N 1
ATOM 1037 C CA . GLY A 1 131 ? 20.979 -11.804 11.733 1.00 35.25 131 GLY A CA 1
ATOM 1038 C C . GLY A 1 131 ? 21.548 -10.531 11.110 1.00 35.25 131 GLY A C 1
ATOM 1039 O O . GLY A 1 131 ? 22.592 -10.571 10.472 1.00 35.25 131 GLY A O 1
ATOM 1040 N N . TYR A 1 132 ? 20.930 -9.390 11.413 1.00 41.78 132 TYR A N 1
ATOM 1041 C CA . TYR A 1 132 ? 21.606 -8.095 11.373 1.00 41.78 132 TYR A CA 1
ATOM 1042 C C . TYR A 1 132 ? 21.306 -7.364 12.680 1.00 41.78 132 TYR A C 1
ATOM 1044 O O . TYR A 1 132 ? 20.148 -7.270 13.082 1.00 41.78 132 TYR A O 1
ATOM 1052 N N . GLU A 1 133 ? 22.357 -6.938 13.377 1.00 36.72 133 GLU A N 1
ATOM 1053 C CA . GLU A 1 133 ? 22.249 -6.088 14.561 1.00 36.72 133 GLU A CA 1
ATOM 1054 C C . GLU A 1 133 ? 21.934 -4.658 14.091 1.00 36.72 133 GLU A C 1
ATOM 1056 O O . GLU A 1 133 ? 22.615 -4.118 13.216 1.00 36.72 133 GLU A O 1
ATOM 1061 N N . ASP A 1 134 ? 20.845 -4.092 14.616 1.00 38.97 134 ASP A N 1
ATOM 1062 C CA . ASP A 1 134 ? 20.370 -2.745 14.302 1.00 38.97 134 ASP A CA 1
ATOM 1063 C C . ASP A 1 134 ? 21.293 -1.700 14.954 1.00 38.97 134 ASP A C 1
ATOM 1065 O O . ASP A 1 134 ? 21.212 -1.458 16.157 1.00 38.97 134 ASP A O 1
ATOM 1069 N N . ASP A 1 135 ? 22.154 -1.058 14.162 1.00 38.78 135 ASP A N 1
ATOM 1070 C CA . ASP A 1 135 ? 22.814 0.185 14.571 1.00 38.78 135 ASP A CA 1
ATOM 1071 C C . ASP A 1 135 ? 21.868 1.373 14.301 1.00 38.78 135 ASP A C 1
ATOM 1073 O O . ASP A 1 135 ? 21.606 1.754 13.152 1.00 38.78 135 ASP A O 1
ATOM 1077 N N . ASP A 1 136 ? 21.347 1.946 15.390 1.00 42.47 136 ASP A N 1
ATOM 1078 C CA . ASP A 1 136 ? 20.495 3.142 15.474 1.00 42.47 136 ASP A CA 1
ATOM 1079 C C . ASP A 1 136 ? 21.228 4.433 15.037 1.00 42.47 136 ASP A C 1
ATOM 1081 O O . ASP A 1 136 ? 21.447 5.351 15.829 1.00 42.47 136 ASP A O 1
ATOM 1085 N N . ASP A 1 137 ? 21.580 4.558 13.756 1.00 41.09 137 ASP A N 1
ATOM 1086 C CA . ASP A 1 137 ? 21.988 5.847 13.189 1.00 41.09 137 ASP A CA 1
ATOM 1087 C C . ASP A 1 137 ? 20.763 6.587 12.613 1.00 41.09 137 ASP A C 1
ATOM 1089 O O . ASP A 1 137 ? 20.160 6.181 11.613 1.00 41.09 137 ASP A O 1
ATOM 1093 N N . GLU A 1 138 ? 20.430 7.737 13.218 1.00 38.59 138 GLU A N 1
ATOM 1094 C CA . GLU A 1 138 ? 19.383 8.726 12.870 1.00 38.59 138 GLU A CA 1
ATOM 1095 C C . GLU A 1 138 ? 19.469 9.317 11.437 1.00 38.59 138 GLU A C 1
ATOM 1097 O O . GLU A 1 138 ? 18.829 10.317 11.092 1.00 38.59 138 GLU A O 1
ATOM 1102 N N . HIS A 1 139 ? 20.218 8.691 10.534 1.00 39.16 139 HIS A N 1
ATOM 1103 C CA . HIS A 1 139 ? 20.245 9.014 9.118 1.00 39.16 139 HIS A CA 1
ATOM 1104 C C . HIS A 1 139 ? 19.208 8.168 8.366 1.00 39.16 139 HIS A C 1
ATOM 1106 O O . HIS A 1 139 ? 19.402 7.009 8.001 1.00 39.16 139 HIS A O 1
ATOM 1112 N N . PHE A 1 140 ? 18.053 8.790 8.131 1.00 42.47 140 PHE A N 1
ATOM 1113 C CA . PHE A 1 140 ? 16.933 8.283 7.337 1.00 42.47 140 PHE A CA 1
ATOM 1114 C C . PHE A 1 140 ? 17.394 7.870 5.919 1.00 42.47 140 PHE A C 1
ATOM 1116 O O . PHE A 1 140 ? 17.328 8.669 4.984 1.00 42.47 140 PHE A O 1
ATOM 1123 N N . VAL A 1 141 ? 17.882 6.637 5.724 1.00 48.53 141 VAL A N 1
ATOM 1124 C CA . VAL A 1 141 ? 18.138 6.104 4.371 1.00 48.53 141 VAL A CA 1
ATOM 1125 C C . VAL A 1 141 ? 16.785 5.948 3.679 1.00 48.53 141 VAL A C 1
ATOM 1127 O O . VAL A 1 141 ? 15.922 5.193 4.127 1.00 48.53 141 VAL A O 1
ATOM 1130 N N . LYS A 1 142 ? 16.584 6.730 2.616 1.00 60.78 142 LYS A N 1
ATOM 1131 C CA . LYS A 1 142 ? 15.280 6.974 1.980 1.00 60.78 142 LYS A CA 1
ATOM 1132 C C . LYS A 1 142 ? 14.799 5.827 1.081 1.00 60.78 142 LYS A C 1
ATOM 1134 O O . LYS A 1 142 ? 13.620 5.804 0.729 1.00 60.78 142 LYS A O 1
ATOM 1139 N N . ARG A 1 143 ? 15.676 4.885 0.712 1.00 76.88 143 ARG A N 1
ATOM 1140 C CA . ARG A 1 143 ? 15.410 3.889 -0.337 1.00 76.88 143 ARG A CA 1
ATOM 1141 C C . ARG A 1 143 ? 14.723 2.636 0.212 1.00 76.88 143 ARG A C 1
ATOM 1143 O O . ARG A 1 143 ? 15.383 1.680 0.604 1.00 76.88 143 ARG A O 1
ATOM 1150 N N . LYS A 1 144 ? 13.388 2.648 0.249 1.00 85.12 144 LYS A N 1
ATOM 1151 C CA . LYS A 1 144 ? 12.551 1.509 0.694 1.00 85.12 144 LYS A CA 1
ATOM 1152 C C . LYS A 1 144 ? 11.315 1.250 -0.174 1.00 85.12 144 LYS A C 1
ATOM 1154 O O . LYS A 1 144 ? 10.539 0.350 0.121 1.00 85.12 144 LYS A O 1
ATOM 1159 N N . HIS A 1 145 ? 11.098 2.068 -1.199 1.00 90.56 145 HIS A N 1
ATOM 1160 C CA . HIS A 1 145 ? 9.942 1.968 -2.085 1.00 90.56 145 HIS A CA 1
ATOM 1161 C C . HIS A 1 145 ? 10.334 1.226 -3.363 1.00 90.56 145 HIS A C 1
ATOM 1163 O O . HIS A 1 145 ? 11.511 1.187 -3.716 1.00 90.56 145 HIS A O 1
ATOM 1169 N N . TYR A 1 146 ? 9.368 0.647 -4.064 1.00 93.50 146 TYR A N 1
ATOM 1170 C CA . TYR A 1 146 ? 9.614 -0.187 -5.237 1.00 93.50 146 TYR A CA 1
ATOM 1171 C C . TYR A 1 146 ? 8.801 0.321 -6.425 1.00 93.50 146 TYR A C 1
ATOM 1173 O O . TYR A 1 146 ? 7.630 0.663 -6.282 1.00 93.50 146 TYR A O 1
ATOM 1181 N N . TYR A 1 147 ? 9.429 0.383 -7.595 1.00 93.44 147 TYR A N 1
ATOM 1182 C CA . TYR A 1 147 ? 8.798 0.760 -8.853 1.00 93.44 147 TYR A CA 1
ATOM 1183 C C . TYR A 1 147 ? 9.130 -0.292 -9.906 1.00 93.44 147 TYR A C 1
ATOM 1185 O O . TYR A 1 147 ? 10.268 -0.383 -10.357 1.00 93.44 147 TYR A O 1
ATOM 1193 N N . PHE A 1 148 ? 8.145 -1.084 -10.304 1.00 94.38 148 PHE A N 1
ATOM 1194 C CA . PHE A 1 148 ? 8.283 -2.109 -11.330 1.00 94.38 148 PHE A CA 1
ATOM 1195 C C . PHE A 1 148 ? 7.602 -1.646 -12.612 1.00 94.38 148 PHE A C 1
ATOM 1197 O O . PHE A 1 148 ? 6.421 -1.290 -12.600 1.00 94.38 148 PHE A O 1
ATOM 1204 N N . TYR A 1 149 ? 8.314 -1.688 -13.738 1.00 93.81 149 TYR A N 1
ATOM 1205 C CA . TYR A 1 149 ? 7.735 -1.283 -15.015 1.00 93.81 149 TYR A CA 1
ATOM 1206 C C . TYR A 1 149 ? 8.165 -2.143 -16.195 1.00 93.81 149 TYR A C 1
ATOM 1208 O O . TYR A 1 149 ? 9.225 -2.760 -16.196 1.00 93.81 149 TYR A O 1
ATOM 1216 N N . SER A 1 150 ? 7.312 -2.182 -17.213 1.00 92.75 150 SER A N 1
ATOM 1217 C CA . SER A 1 150 ? 7.600 -2.789 -18.515 1.00 92.75 150 SER A CA 1
ATOM 1218 C C . SER A 1 150 ? 6.729 -2.142 -19.574 1.00 92.75 150 SER A C 1
ATOM 1220 O O . SER A 1 150 ? 5.545 -1.948 -19.320 1.00 92.75 150 SER A O 1
ATOM 1222 N N . LYS A 1 151 ? 7.267 -1.855 -20.758 1.00 88.81 151 LYS A N 1
ATOM 1223 C CA . LYS A 1 151 ? 6.468 -1.305 -21.866 1.00 88.81 151 LYS A CA 1
ATOM 1224 C C . LYS A 1 151 ? 5.423 -2.310 -22.335 1.00 88.81 151 LYS A C 1
ATOM 1226 O O . LYS A 1 151 ? 4.275 -1.963 -22.598 1.00 88.81 151 LYS A O 1
ATOM 1231 N N . ASP A 1 152 ? 5.826 -3.573 -22.376 1.00 88.38 152 ASP A N 1
ATOM 1232 C CA . ASP A 1 152 ? 4.966 -4.674 -22.776 1.00 88.38 152 ASP A CA 1
ATOM 1233 C C . ASP A 1 152 ? 4.122 -5.206 -21.596 1.00 88.38 152 ASP A C 1
ATOM 1235 O O . ASP A 1 152 ? 4.598 -5.268 -20.452 1.00 88.38 152 ASP A O 1
ATOM 1239 N N . PRO A 1 153 ? 2.885 -5.673 -21.850 1.00 89.38 153 PRO A N 1
ATOM 1240 C CA . PRO A 1 153 ? 2.091 -6.402 -20.865 1.00 89.38 153 PRO A CA 1
ATOM 1241 C C . PRO A 1 153 ? 2.598 -7.847 -20.669 1.00 89.38 153 PRO A C 1
ATOM 1243 O O . PRO A 1 153 ? 3.458 -8.343 -21.398 1.00 89.38 153 PRO A O 1
ATOM 1246 N N . GLY A 1 154 ? 2.036 -8.551 -19.678 1.00 88.88 154 GLY A N 1
ATOM 1247 C CA . GLY A 1 154 ? 2.269 -9.992 -19.470 1.00 88.88 154 GLY A CA 1
ATOM 1248 C C . GLY A 1 154 ? 3.377 -10.369 -18.477 1.00 88.88 154 GLY A C 1
ATOM 1249 O O . GLY A 1 154 ? 3.674 -11.546 -18.321 1.00 88.88 154 GLY A O 1
ATOM 1250 N N . TYR A 1 155 ? 3.957 -9.403 -17.761 1.00 92.31 155 TYR A N 1
ATOM 1251 C CA . TYR A 1 155 ? 5.033 -9.636 -16.778 1.00 92.31 155 TYR A CA 1
ATOM 1252 C C . TYR A 1 155 ? 4.523 -10.015 -15.372 1.00 92.31 155 TYR A C 1
ATOM 1254 O O . TYR A 1 155 ? 5.296 -10.036 -14.425 1.00 92.31 155 TYR A O 1
ATOM 1262 N N . GLY A 1 156 ? 3.224 -10.293 -15.208 1.00 91.88 156 GLY A N 1
ATOM 1263 C CA . GLY A 1 156 ? 2.658 -10.749 -13.928 1.00 91.88 156 GLY A CA 1
ATOM 1264 C C . GLY A 1 156 ? 2.371 -9.656 -12.887 1.00 91.88 156 GLY A C 1
ATOM 1265 O O . GLY A 1 156 ? 2.022 -9.996 -11.761 1.00 91.88 156 GLY A O 1
ATOM 1266 N N . LYS A 1 157 ? 2.448 -8.366 -13.257 1.00 93.50 157 LYS A N 1
ATOM 1267 C CA . LYS A 1 157 ? 2.232 -7.212 -12.355 1.00 93.50 157 LYS A CA 1
ATOM 1268 C C . LYS A 1 157 ? 0.884 -7.272 -11.609 1.00 93.50 157 LYS A C 1
ATOM 1270 O O . LYS A 1 157 ? 0.863 -7.452 -10.399 1.00 93.50 157 LYS A O 1
ATOM 1275 N N . THR A 1 158 ? -0.242 -7.224 -12.325 1.00 91.81 158 THR A N 1
ATOM 1276 C CA . THR A 1 158 ? -1.588 -7.230 -11.717 1.00 91.81 158 THR A CA 1
ATOM 1277 C C . THR A 1 158 ? -1.907 -8.496 -10.902 1.00 91.81 158 THR A C 1
ATOM 1279 O O .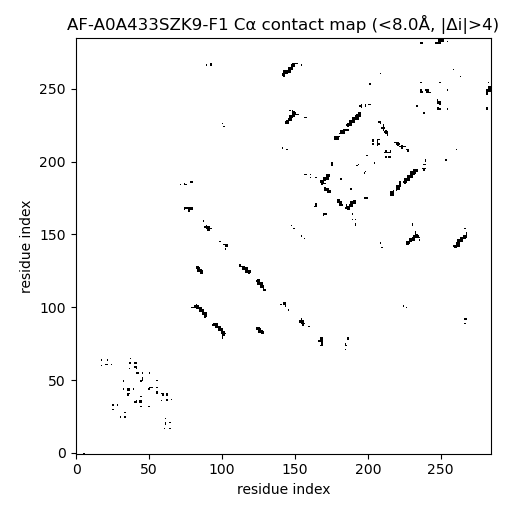 THR A 1 158 ? -2.445 -8.360 -9.802 1.00 91.81 158 THR A O 1
ATOM 1282 N N . PRO A 1 159 ? -1.601 -9.731 -11.364 1.00 93.25 159 PRO A N 1
ATOM 1283 C CA . PRO A 1 159 ? -1.750 -10.922 -10.523 1.00 93.25 159 PRO A CA 1
ATOM 1284 C C . PRO A 1 159 ? -0.964 -10.841 -9.211 1.00 93.25 159 PRO A C 1
ATOM 1286 O O . PRO A 1 159 ? -1.500 -11.201 -8.165 1.00 93.25 159 PRO A O 1
ATOM 1289 N N . PHE A 1 160 ? 0.268 -10.326 -9.253 1.00 93.38 160 PHE A N 1
ATOM 1290 C CA . PHE A 1 160 ? 1.077 -10.128 -8.055 1.00 93.38 160 PHE A CA 1
ATOM 1291 C C . PHE A 1 160 ? 0.478 -9.065 -7.124 1.00 93.38 160 PHE A C 1
ATOM 1293 O O . PHE A 1 160 ? 0.375 -9.319 -5.929 1.00 93.38 160 PHE A O 1
ATOM 1300 N N . CYS A 1 161 ? -0.002 -7.929 -7.650 1.00 92.31 161 CYS A N 1
ATOM 1301 C CA . CYS A 1 161 ? -0.707 -6.914 -6.855 1.00 92.31 161 CYS A CA 1
ATOM 1302 C C . CYS A 1 161 ? -1.881 -7.515 -6.076 1.00 92.31 161 CYS A C 1
ATOM 1304 O O . CYS A 1 161 ? -2.014 -7.271 -4.882 1.00 92.31 161 CYS A O 1
ATOM 1306 N N . LYS A 1 162 ? -2.713 -8.326 -6.741 1.00 92.00 162 LYS A N 1
ATOM 1307 C CA . LYS A 1 162 ? -3.853 -8.999 -6.101 1.00 92.00 162 LYS A CA 1
ATOM 1308 C C . LYS A 1 162 ? -3.392 -9.951 -5.001 1.00 92.00 162 LYS A C 1
ATOM 1310 O O . LYS A 1 162 ? -3.863 -9.850 -3.879 1.00 92.00 162 LYS A O 1
ATOM 1315 N N . ALA A 1 163 ? -2.414 -10.807 -5.300 1.00 92.00 163 ALA A N 1
ATOM 1316 C CA . ALA A 1 163 ? -1.862 -11.732 -4.315 1.00 92.00 163 ALA A CA 1
ATOM 1317 C C . ALA A 1 163 ? -1.246 -11.009 -3.106 1.00 92.00 163 ALA A C 1
ATOM 1319 O O . ALA A 1 163 ? -1.350 -11.503 -1.988 1.00 92.00 163 ALA A O 1
ATOM 1320 N N . LEU A 1 164 ? -0.623 -9.847 -3.320 1.00 91.75 164 LEU A N 1
ATOM 1321 C CA . LEU A 1 164 ? -0.078 -9.024 -2.249 1.00 91.75 164 LEU A CA 1
ATOM 1322 C C . LEU A 1 164 ? -1.198 -8.453 -1.367 1.00 91.75 164 LEU A C 1
ATOM 1324 O O . LEU A 1 164 ? -1.13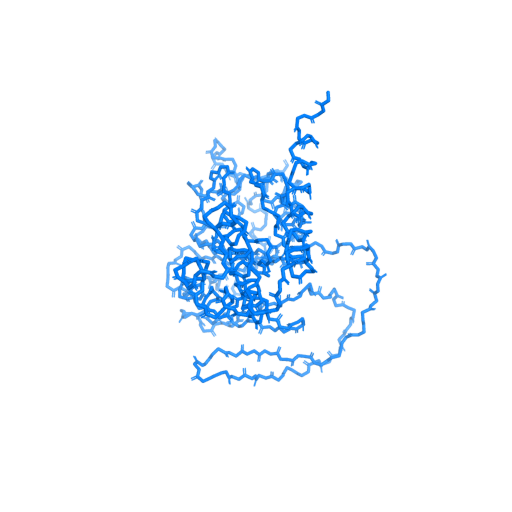5 -8.613 -0.155 1.00 91.75 164 LEU A O 1
ATOM 1328 N N . LEU A 1 165 ? -2.232 -7.858 -1.972 1.00 90.75 165 LEU A N 1
ATOM 1329 C CA . 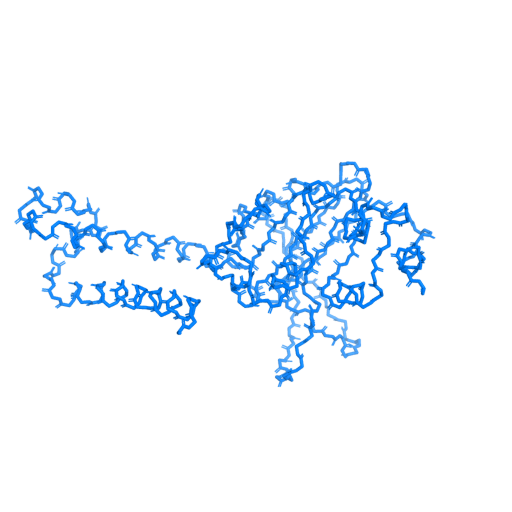LEU A 1 165 ? -3.397 -7.311 -1.264 1.00 90.75 165 LEU A CA 1
ATOM 1330 C C . LEU A 1 165 ? -4.167 -8.372 -0.465 1.00 90.75 165 LEU A C 1
ATOM 1332 O O . LEU A 1 165 ? -4.647 -8.083 0.623 1.00 90.75 165 LEU A O 1
ATOM 1336 N N . ASP A 1 166 ? -4.260 -9.597 -0.984 1.00 89.12 166 ASP A N 1
ATOM 1337 C CA . ASP A 1 166 ? -5.009 -10.680 -0.340 1.00 89.12 166 ASP A CA 1
ATOM 1338 C C . ASP A 1 166 ? -4.259 -11.317 0.845 1.00 89.12 166 ASP A C 1
ATOM 1340 O O . ASP A 1 166 ? -4.878 -11.947 1.704 1.00 89.12 166 ASP A O 1
ATOM 1344 N N . ARG A 1 167 ? -2.922 -11.227 0.872 1.00 87.62 167 ARG A N 1
ATOM 1345 C CA . ARG A 1 167 ? -2.074 -12.024 1.783 1.00 87.62 167 ARG A CA 1
ATOM 1346 C C . ARG A 1 167 ? -1.294 -11.209 2.795 1.00 87.62 167 ARG A C 1
ATOM 1348 O O . ARG A 1 167 ? -0.782 -11.783 3.752 1.00 87.62 167 ARG A O 1
ATOM 1355 N N . THR A 1 168 ? -1.146 -9.914 2.565 1.00 89.81 168 THR A N 1
ATOM 1356 C CA . THR A 1 168 ? -0.381 -9.039 3.447 1.00 89.81 168 THR A CA 1
ATOM 1357 C C . THR A 1 168 ? -1.232 -7.865 3.890 1.00 89.81 168 THR A C 1
ATOM 1359 O O . THR A 1 168 ? -2.301 -7.600 3.342 1.00 89.81 168 THR A O 1
ATOM 1362 N N . ASN A 1 169 ? -0.758 -7.149 4.903 1.00 89.75 169 ASN A N 1
ATOM 1363 C CA . ASN A 1 169 ? -1.349 -5.889 5.320 1.00 89.75 169 ASN A CA 1
ATOM 1364 C C . ASN A 1 169 ? -1.046 -4.786 4.287 1.00 89.75 169 ASN A C 1
ATOM 1366 O O . ASN A 1 169 ? -0.185 -3.922 4.486 1.00 89.75 169 ASN A O 1
ATOM 1370 N N . ALA A 1 170 ? -1.715 -4.861 3.140 1.00 89.44 170 ALA A N 1
ATOM 1371 C CA . ALA A 1 170 ? -1.532 -3.967 2.012 1.00 89.44 170 ALA A CA 1
ATOM 1372 C C . ALA A 1 170 ? -2.832 -3.232 1.661 1.00 89.44 170 ALA A C 1
ATOM 1374 O O . ALA A 1 170 ? -3.917 -3.806 1.671 1.00 89.44 170 ALA A O 1
ATOM 1375 N N . ALA A 1 171 ? -2.714 -1.958 1.291 1.00 88.06 171 ALA A N 1
ATOM 1376 C CA . ALA A 1 171 ? -3.821 -1.135 0.820 1.00 88.06 171 ALA A CA 1
ATOM 1377 C C . ALA A 1 171 ? -3.638 -0.771 -0.656 1.00 88.06 171 ALA A C 1
ATOM 1379 O O . ALA A 1 171 ? -2.553 -0.366 -1.085 1.00 88.06 171 ALA A O 1
ATOM 1380 N N . HIS A 1 172 ? -4.717 -0.880 -1.431 1.00 87.25 172 HIS A N 1
ATOM 1381 C CA . HIS A 1 172 ? -4.726 -0.496 -2.838 1.00 87.25 172 HIS A CA 1
ATOM 1382 C C . HIS A 1 172 ? -5.081 0.986 -2.986 1.00 87.25 172 HIS A C 1
ATOM 1384 O O . HIS A 1 172 ? -6.169 1.418 -2.607 1.00 87.25 172 HIS A O 1
ATOM 1390 N N . ILE A 1 173 ? -4.187 1.761 -3.592 1.00 84.44 173 ILE A N 1
ATOM 1391 C CA . ILE A 1 173 ? -4.432 3.161 -3.931 1.00 84.44 173 ILE A CA 1
ATOM 1392 C C . ILE A 1 173 ? -5.051 3.216 -5.335 1.00 84.44 173 ILE A C 1
ATOM 1394 O O . ILE A 1 173 ? -4.357 3.086 -6.339 1.00 84.44 173 ILE A O 1
ATOM 1398 N N . LEU A 1 174 ? -6.376 3.387 -5.384 1.00 73.94 174 LEU A N 1
ATOM 1399 C CA . LEU A 1 174 ? -7.183 3.388 -6.616 1.00 73.94 174 LEU A CA 1
ATOM 1400 C C . LEU A 1 174 ? -7.472 4.788 -7.184 1.00 73.94 174 LEU A C 1
ATOM 1402 O O . LEU A 1 174 ? -7.835 4.915 -8.352 1.00 73.94 174 LEU A O 1
ATOM 1406 N N . GLY A 1 175 ? -7.372 5.828 -6.356 1.00 61.97 175 GLY A N 1
ATOM 1407 C CA . GLY A 1 175 ? -7.716 7.203 -6.710 1.00 61.97 175 GLY A CA 1
ATOM 1408 C C . GLY A 1 175 ? -6.532 8.136 -6.504 1.00 61.97 175 GLY A C 1
ATOM 1409 O O . GLY A 1 175 ? -5.825 8.018 -5.511 1.00 61.97 175 GLY A O 1
ATOM 1410 N N . PHE A 1 176 ? -6.338 9.061 -7.445 1.00 61.72 176 PHE A N 1
ATOM 1411 C CA . PHE A 1 176 ? -5.329 10.129 -7.383 1.00 61.72 176 PHE A CA 1
ATOM 1412 C C . PHE A 1 176 ? -5.960 11.510 -7.131 1.00 61.72 176 PHE A C 1
ATOM 1414 O O . PHE A 1 176 ? -5.284 12.533 -7.194 1.00 61.72 176 PHE A O 1
ATOM 1421 N N . SER A 1 177 ? -7.271 11.536 -6.863 1.00 54.41 177 SER A N 1
ATOM 1422 C CA . SER A 1 177 ? -7.986 12.684 -6.304 1.00 54.41 177 SER A CA 1
ATOM 1423 C C . SER A 1 177 ? -7.711 12.811 -4.803 1.00 54.41 177 SER A C 1
ATOM 1425 O O . SER A 1 177 ? -7.071 11.943 -4.219 1.00 54.41 177 SER A O 1
ATOM 1427 N N . ASN A 1 178 ? -8.215 13.881 -4.178 1.00 45.75 178 ASN A N 1
ATOM 1428 C CA . ASN A 1 178 ? -7.931 14.282 -2.794 1.00 45.75 178 ASN A CA 1
ATOM 1429 C C . ASN A 1 178 ? -8.168 13.225 -1.690 1.00 45.75 178 ASN A C 1
ATOM 1431 O O . ASN A 1 178 ? -7.938 13.498 -0.531 1.00 45.75 178 ASN A O 1
ATOM 1435 N N . GLU A 1 179 ? -8.615 12.020 -2.000 1.00 52.78 179 GLU A N 1
ATOM 1436 C CA . GLU A 1 179 ? -8.861 10.965 -1.026 1.00 52.78 179 GLU A CA 1
ATOM 1437 C C . GLU A 1 179 ? -8.073 9.741 -1.478 1.00 52.78 179 GLU A C 1
ATOM 1439 O O . GLU A 1 179 ? -8.598 8.808 -2.088 1.00 52.78 179 GLU A O 1
ATOM 1444 N N . LEU A 1 180 ? -6.761 9.765 -1.232 1.00 61.84 180 LEU A N 1
ATOM 1445 C CA . LEU A 1 180 ? -5.985 8.536 -1.269 1.00 61.84 180 LEU A CA 1
ATOM 1446 C C . LEU A 1 180 ? -6.582 7.659 -0.157 1.00 61.84 180 LEU A C 1
ATOM 1448 O O . LEU A 1 180 ? -6.417 7.983 1.016 1.00 61.84 180 LEU A O 1
ATOM 1452 N N . ASN A 1 181 ? -7.327 6.606 -0.508 1.00 61.03 181 ASN A N 1
ATOM 1453 C CA . ASN A 1 181 ? -7.917 5.633 0.427 1.00 61.03 181 ASN A CA 1
ATOM 1454 C C . ASN A 1 181 ? -6.819 4.814 1.129 1.00 61.03 181 ASN A C 1
ATOM 1456 O O . ASN A 1 181 ? -6.669 3.610 0.929 1.00 61.03 181 ASN A O 1
ATOM 1460 N N . VAL A 1 182 ? -5.988 5.497 1.903 1.00 70.00 182 VAL A N 1
ATOM 1461 C CA . VAL A 1 182 ? -4.842 4.946 2.605 1.00 70.00 182 VAL A CA 1
ATOM 1462 C C . VAL A 1 182 ? -5.331 4.443 3.950 1.00 70.00 182 VAL A C 1
ATOM 1464 O O . VAL A 1 182 ? -5.893 5.207 4.725 1.00 70.00 182 VAL A O 1
ATOM 1467 N N . LEU A 1 183 ? -5.122 3.160 4.233 1.00 72.25 183 LEU A N 1
ATOM 1468 C CA . LEU A 1 183 ? -5.418 2.591 5.545 1.00 72.25 183 LEU A CA 1
ATOM 1469 C C . LEU A 1 183 ? -4.305 2.961 6.535 1.00 72.25 183 LEU A C 1
ATOM 1471 O O . LEU A 1 183 ? -3.122 2.859 6.207 1.00 72.25 183 LEU A O 1
ATOM 1475 N N . GLU A 1 184 ? -4.680 3.363 7.755 1.00 73.81 184 GLU A N 1
ATOM 1476 C CA . GLU A 1 184 ? -3.745 3.898 8.764 1.00 73.81 184 GLU A CA 1
ATOM 1477 C C . GLU A 1 184 ? -2.627 2.905 9.119 1.00 73.81 184 GLU A C 1
ATOM 1479 O O . GLU A 1 184 ? -1.468 3.256 9.331 1.00 73.81 184 GLU A O 1
ATOM 1484 N N . TYR A 1 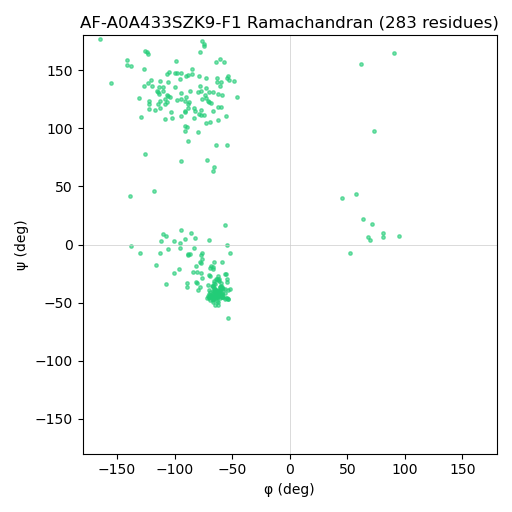185 ? -2.984 1.627 9.160 1.00 78.69 185 TYR A N 1
ATOM 1485 C CA . TYR A 1 185 ? -2.126 0.536 9.608 1.00 78.69 185 TYR A CA 1
ATOM 1486 C C . TYR A 1 185 ? -1.498 -0.263 8.463 1.00 78.69 185 TYR A C 1
ATOM 1488 O O . TYR A 1 185 ? -0.787 -1.220 8.755 1.00 78.69 185 TYR A O 1
ATOM 1496 N N . ALA A 1 186 ? -1.719 0.106 7.197 1.00 85.38 186 ALA A N 1
ATOM 1497 C CA . ALA A 1 186 ? -1.165 -0.637 6.067 1.00 85.38 186 ALA A CA 1
ATOM 1498 C C . ALA A 1 186 ? 0.371 -0.633 6.083 1.00 85.38 186 ALA A C 1
ATOM 1500 O O . ALA A 1 186 ? 1.006 0.421 6.170 1.00 85.38 186 ALA A O 1
ATOM 1501 N N . GLN A 1 187 ? 0.967 -1.820 5.963 1.00 86.81 187 GLN A N 1
ATOM 1502 C CA . GLN A 1 187 ? 2.409 -1.996 5.805 1.00 86.81 187 GLN A CA 1
ATOM 1503 C C . GLN A 1 187 ? 2.846 -1.700 4.365 1.00 86.81 187 GLN A C 1
ATOM 1505 O O . GLN A 1 187 ? 3.906 -1.111 4.142 1.00 86.81 187 GLN A O 1
ATOM 1510 N N . PHE A 1 188 ? 2.019 -2.064 3.384 1.00 90.12 188 PHE A N 1
ATOM 1511 C CA . PHE A 1 188 ? 2.279 -1.795 1.972 1.00 90.12 188 PHE A CA 1
ATOM 1512 C C . PHE A 1 188 ? 1.178 -0.937 1.363 1.00 90.12 188 PHE A C 1
ATOM 1514 O O . PHE A 1 188 ? -0.010 -1.167 1.555 1.00 90.12 188 PHE A O 1
ATOM 1521 N N . LEU A 1 189 ? 1.583 0.043 0.574 1.00 90.19 189 LEU A N 1
ATOM 1522 C CA . LEU A 1 189 ? 0.715 0.828 -0.282 1.00 90.19 189 LEU A CA 1
ATOM 1523 C C . LEU A 1 189 ? 0.999 0.402 -1.714 1.00 90.19 189 LEU A C 1
ATOM 1525 O O . LEU A 1 189 ? 2.140 0.491 -2.169 1.00 90.19 189 LEU A O 1
ATOM 1529 N N . VAL A 1 190 ? -0.018 -0.084 -2.412 1.00 91.75 190 VAL A N 1
ATOM 1530 C CA . VAL A 1 190 ? 0.130 -0.650 -3.753 1.00 91.75 190 VAL A CA 1
ATOM 1531 C C . VAL A 1 190 ? -0.589 0.242 -4.747 1.00 91.75 190 VAL A C 1
ATOM 1533 O O . VAL A 1 190 ? -1.754 0.579 -4.546 1.00 91.75 190 VAL A O 1
ATOM 1536 N N . ILE A 1 191 ? 0.101 0.613 -5.821 1.00 91.38 191 ILE A N 1
ATOM 1537 C CA . ILE A 1 191 ? -0.490 1.283 -6.979 1.00 91.38 191 ILE A CA 1
ATOM 1538 C C . ILE A 1 191 ? -0.321 0.356 -8.178 1.00 91.38 191 ILE A C 1
ATOM 1540 O O . ILE A 1 191 ? 0.811 0.081 -8.586 1.00 91.38 191 ILE A O 1
ATOM 1544 N N . ASP A 1 192 ? -1.435 -0.112 -8.737 1.00 90.50 192 ASP A N 1
ATOM 1545 C CA . ASP A 1 192 ? -1.449 -0.795 -10.030 1.00 90.50 192 ASP A CA 1
ATOM 1546 C C . ASP A 1 192 ? -1.765 0.206 -11.150 1.00 90.50 192 ASP A C 1
ATOM 1548 O O . ASP A 1 192 ? -2.506 1.167 -10.949 1.00 90.50 192 ASP A O 1
ATOM 1552 N N . ASP A 1 193 ? -1.203 -0.031 -12.334 1.00 84.88 193 ASP A N 1
ATOM 1553 C CA . ASP A 1 193 ? -1.435 0.773 -13.542 1.00 84.88 193 ASP A CA 1
ATOM 1554 C C . ASP A 1 193 ? -1.105 2.277 -13.395 1.00 84.88 193 ASP A C 1
ATOM 1556 O O . ASP A 1 193 ? -1.837 3.162 -13.848 1.00 84.88 193 ASP A O 1
ATOM 1560 N N . PHE A 1 194 ? 0.031 2.587 -12.760 1.00 86.88 194 PHE A N 1
ATOM 1561 C CA . PHE A 1 194 ?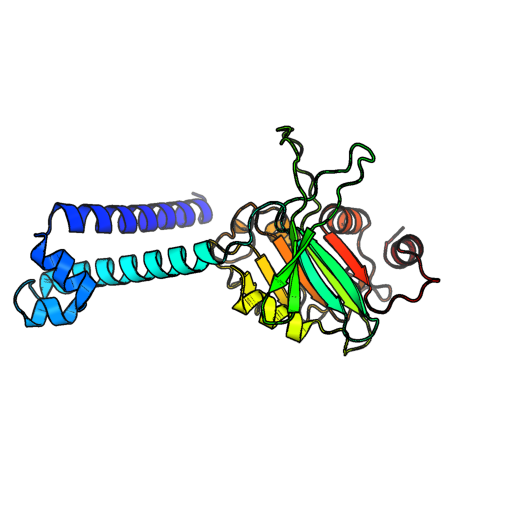 0.539 3.958 -12.672 1.00 86.88 194 PHE A CA 1
ATOM 1562 C C . PHE A 1 194 ? 0.950 4.466 -14.058 1.00 86.88 194 PHE A C 1
ATOM 1564 O O . PHE A 1 194 ? 1.694 3.798 -14.782 1.00 86.88 194 PHE A O 1
ATOM 1571 N N . GLY A 1 195 ? 0.518 5.662 -14.444 1.00 86.00 195 GLY A N 1
ATOM 1572 C CA . GLY A 1 195 ? 0.801 6.201 -15.774 1.00 86.00 195 GLY A CA 1
ATOM 1573 C C . GLY A 1 195 ? 0.532 7.699 -15.878 1.00 86.00 195 GLY A C 1
ATOM 1574 O O . GLY A 1 195 ? 0.056 8.287 -14.913 1.00 86.00 195 GLY A O 1
ATOM 1575 N N . PRO A 1 196 ? 0.819 8.334 -17.029 1.00 83.06 196 PRO A N 1
ATOM 1576 C CA . PRO A 1 196 ? 0.679 9.784 -17.196 1.00 83.06 196 PRO A CA 1
ATOM 1577 C C . PRO A 1 196 ? -0.731 10.310 -16.886 1.00 83.06 196 PRO A C 1
ATOM 1579 O O . PRO A 1 196 ? -0.862 11.341 -16.233 1.00 83.06 196 PRO A O 1
ATOM 1582 N N . ASP A 1 197 ? -1.768 9.559 -17.270 1.00 80.19 197 ASP A N 1
ATOM 1583 C CA . ASP A 1 197 ? -3.182 9.902 -17.029 1.00 80.19 197 ASP A CA 1
ATOM 1584 C C . ASP A 1 197 ? -3.629 9.648 -15.578 1.00 80.19 197 ASP A C 1
ATOM 1586 O O . ASP A 1 197 ? -4.715 10.041 -15.155 1.00 80.19 197 ASP A O 1
ATOM 1590 N N . ARG A 1 198 ? -2.799 8.930 -14.820 1.00 76.50 198 ARG A N 1
ATOM 1591 C CA . ARG A 1 198 ? -3.074 8.367 -13.495 1.00 76.50 198 ARG A CA 1
ATOM 1592 C C . ARG A 1 198 ? -1.857 8.547 -12.587 1.00 76.50 198 ARG A C 1
ATOM 1594 O O . ARG A 1 198 ? -1.439 7.621 -11.893 1.00 76.50 198 ARG A O 1
ATOM 1601 N N . LYS A 1 199 ? -1.231 9.727 -12.656 1.00 80.19 199 LYS A N 1
ATOM 1602 C CA . LYS A 1 199 ? -0.030 10.034 -11.877 1.00 80.19 199 LYS A CA 1
ATOM 1603 C C . LYS A 1 199 ? -0.370 10.763 -10.588 1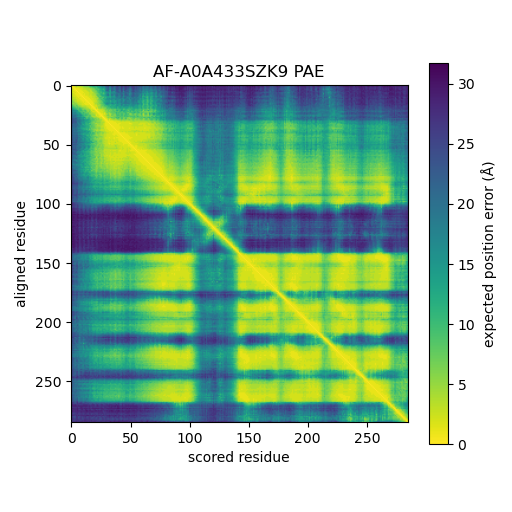.00 80.19 199 LYS A C 1
ATOM 1605 O O . LYS A 1 199 ? -1.223 11.644 -10.556 1.00 80.19 199 LYS A O 1
ATOM 1610 N N . ILE A 1 200 ? 0.366 10.416 -9.541 1.00 80.12 200 ILE A N 1
ATOM 1611 C CA . ILE A 1 200 ? 0.449 11.204 -8.314 1.00 80.12 200 ILE A CA 1
ATOM 1612 C C . ILE A 1 200 ? 1.425 12.336 -8.603 1.00 80.12 200 ILE A C 1
ATOM 1614 O O . ILE A 1 200 ? 2.513 12.087 -9.127 1.00 80.12 200 ILE A O 1
ATOM 1618 N N . ASP A 1 201 ? 1.055 13.569 -8.272 1.00 80.31 201 ASP A N 1
ATOM 1619 C CA . ASP A 1 201 ? 1.996 14.675 -8.392 1.00 80.31 201 ASP A CA 1
ATOM 1620 C C . ASP A 1 201 ? 3.230 14.463 -7.496 1.00 80.31 201 ASP A C 1
ATOM 1622 O O . ASP A 1 201 ? 3.248 13.692 -6.532 1.00 80.31 201 ASP A O 1
ATOM 1626 N N . MET A 1 202 ? 4.310 15.164 -7.818 1.00 82.00 202 MET A N 1
ATOM 1627 C CA . MET A 1 202 ? 5.570 14.979 -7.114 1.00 82.00 202 MET A CA 1
ATOM 1628 C C . MET A 1 202 ? 5.487 15.354 -5.621 1.00 82.00 202 MET A C 1
ATOM 1630 O O . MET A 1 202 ? 6.221 14.785 -4.808 1.00 82.00 202 MET A O 1
ATOM 1634 N N . ALA A 1 203 ? 4.621 16.295 -5.231 1.00 79.69 203 ALA A N 1
ATOM 1635 C CA . ALA A 1 203 ? 4.469 16.695 -3.834 1.00 79.69 203 ALA A CA 1
ATOM 1636 C C . ALA A 1 203 ? 3.823 15.569 -3.015 1.00 79.69 203 ALA A C 1
ATOM 1638 O O . ALA A 1 203 ? 4.370 15.159 -1.989 1.00 79.69 203 ALA A O 1
ATOM 1639 N N . ASN A 1 204 ? 2.738 14.993 -3.519 1.00 79.94 204 ASN A N 1
ATOM 1640 C CA . ASN A 1 204 ? 2.038 13.874 -2.911 1.00 79.94 204 ASN A CA 1
ATOM 1641 C C . ASN A 1 204 ? 2.912 12.610 -2.886 1.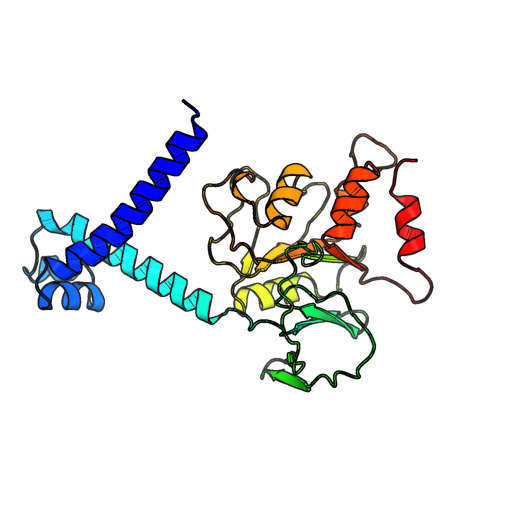00 79.94 204 ASN A C 1
ATOM 1643 O O . ASN A 1 204 ? 3.019 11.931 -1.862 1.00 79.94 204 ASN A O 1
ATOM 1647 N N . LEU A 1 205 ? 3.654 12.332 -3.963 1.00 82.88 205 LEU A N 1
ATOM 1648 C CA . LEU A 1 205 ? 4.581 11.201 -3.998 1.00 82.88 205 LEU A CA 1
ATOM 1649 C C . LEU A 1 205 ? 5.695 11.349 -2.947 1.00 82.88 205 LEU A C 1
ATOM 1651 O O . LEU A 1 205 ? 6.023 10.387 -2.246 1.00 82.88 205 LEU A O 1
ATOM 1655 N N . LYS A 1 206 ? 6.254 12.558 -2.780 1.00 80.31 206 LYS A N 1
ATOM 1656 C CA . LYS A 1 206 ? 7.237 12.869 -1.723 1.00 80.31 206 LYS A CA 1
ATOM 1657 C C . LYS A 1 206 ? 6.654 12.642 -0.329 1.00 80.31 206 LYS A C 1
ATOM 1659 O O . LYS A 1 206 ? 7.367 12.146 0.542 1.00 80.31 206 LYS A O 1
ATOM 1664 N N . CYS A 1 207 ? 5.391 12.982 -0.108 1.00 77.38 207 CYS A N 1
ATOM 1665 C CA . CYS A 1 207 ? 4.744 12.832 1.193 1.00 77.38 207 CYS A CA 1
ATOM 1666 C C . CYS A 1 207 ? 4.470 11.359 1.533 1.00 77.38 207 CYS A C 1
ATOM 1668 O O . CYS A 1 207 ? 4.873 10.908 2.610 1.00 77.38 207 CYS A O 1
ATOM 1670 N N . LEU A 1 208 ? 3.925 10.581 0.587 1.00 79.75 208 LEU A N 1
ATOM 1671 C CA . LEU A 1 208 ? 3.738 9.128 0.728 1.00 79.75 208 LEU A CA 1
ATOM 1672 C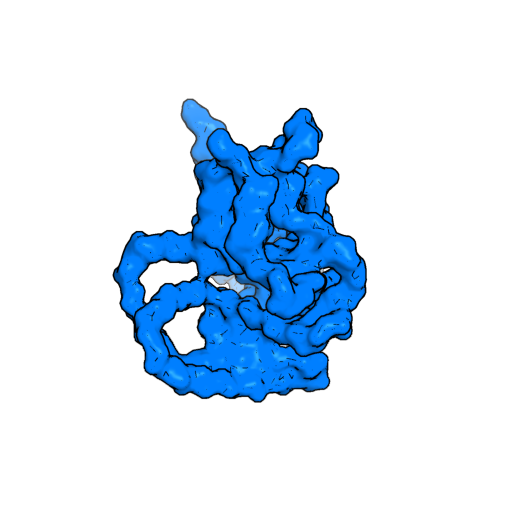 C . LEU A 1 208 ? 5.055 8.410 1.035 1.00 79.75 208 LEU A C 1
ATOM 1674 O O . LEU A 1 208 ? 5.154 7.617 1.967 1.00 79.75 208 LEU A O 1
ATOM 1678 N N . THR A 1 209 ? 6.103 8.738 0.284 1.00 81.88 209 THR A N 1
ATOM 1679 C CA . THR A 1 209 ? 7.417 8.098 0.427 1.00 81.88 209 THR A CA 1
ATOM 1680 C C . THR A 1 209 ? 8.225 8.592 1.628 1.00 81.88 209 THR A C 1
ATOM 1682 O O . THR A 1 209 ? 9.286 8.056 1.934 1.00 81.88 209 THR A O 1
ATOM 1685 N N . SER A 1 210 ? 7.785 9.645 2.320 1.00 73.25 210 SER A N 1
ATOM 1686 C CA . SER A 1 210 ? 8.451 10.126 3.540 1.00 73.25 210 SER A CA 1
ATOM 1687 C C . SER A 1 210 ? 7.828 9.570 4.817 1.00 73.25 210 SER A C 1
ATOM 1689 O O . SER A 1 210 ? 8.319 9.883 5.896 1.00 73.25 210 SER A O 1
ATOM 1691 N N . GLY A 1 211 ? 6.743 8.790 4.719 1.00 62.34 211 GLY A N 1
ATOM 1692 C CA . GLY A 1 211 ? 5.933 8.437 5.890 1.00 62.34 211 GLY A CA 1
ATOM 1693 C C . GLY A 1 211 ? 5.273 9.664 6.535 1.00 62.34 211 GLY A C 1
ATOM 1694 O O . GLY A 1 211 ? 4.954 9.643 7.718 1.00 62.34 211 GLY A O 1
ATOM 1695 N N . LEU A 1 212 ? 5.110 10.750 5.764 1.00 57.03 212 LEU A N 1
ATOM 1696 C CA . LEU A 1 212 ? 4.515 12.027 6.170 1.00 57.03 212 LEU A CA 1
ATOM 1697 C C . LEU A 1 212 ? 3.258 12.298 5.333 1.00 57.03 212 LEU A C 1
ATOM 1699 O O . LEU A 1 212 ? 3.082 13.389 4.794 1.00 57.03 212 LEU A O 1
ATOM 1703 N N . ALA A 1 213 ? 2.386 11.300 5.173 1.00 49.00 213 ALA A N 1
ATOM 1704 C CA . ALA A 1 213 ? 1.250 11.415 4.255 1.00 49.00 213 ALA A CA 1
ATOM 1705 C C . ALA A 1 213 ? 0.148 12.389 4.711 1.00 49.00 213 ALA A C 1
ATOM 1707 O O . ALA A 1 213 ? -0.841 12.529 4.006 1.00 49.00 213 ALA A O 1
ATOM 1708 N N . PHE A 1 214 ? 0.320 13.109 5.828 1.00 44.12 214 PHE A N 1
ATOM 1709 C CA . PHE A 1 214 ? -0.597 14.180 6.246 1.00 44.12 214 PHE A CA 1
ATOM 1710 C C . PHE A 1 214 ? -0.796 15.257 5.167 1.00 44.12 214 PHE A C 1
ATOM 1712 O O . PHE A 1 214 ? -1.819 15.925 5.139 1.00 44.12 214 PHE A O 1
ATOM 1719 N N . ALA A 1 215 ? 0.176 15.419 4.268 1.00 43.72 215 ALA A N 1
ATOM 1720 C CA . ALA A 1 215 ? 0.108 16.383 3.176 1.00 43.72 215 ALA A CA 1
ATOM 1721 C C . ALA A 1 215 ? -0.596 15.850 1.911 1.00 43.72 215 ALA A C 1
ATOM 1723 O O . ALA A 1 215 ? -0.876 16.636 1.009 1.00 43.72 215 ALA A O 1
ATOM 1724 N N . CYS A 1 216 ? -0.918 14.552 1.845 1.00 45.59 216 CYS A N 1
ATOM 1725 C CA . CYS A 1 216 ? -1.667 13.964 0.736 1.00 45.59 216 CYS A CA 1
ATOM 1726 C C . CYS A 1 216 ? -3.158 13.912 1.058 1.00 45.59 216 CYS A C 1
ATOM 1728 O O . CYS A 1 216 ? -3.685 12.839 1.325 1.00 45.59 216 CYS A O 1
ATOM 1730 N N . SER A 1 217 ? -3.793 15.082 1.061 1.00 44.72 217 SER A N 1
ATOM 1731 C CA . SER A 1 217 ? -5.229 15.320 0.838 1.00 44.72 217 SER A CA 1
ATOM 1732 C C . SER A 1 217 ? -6.307 14.550 1.644 1.00 44.72 217 SER A C 1
ATOM 1734 O O . SER A 1 217 ? -7.457 14.979 1.617 1.00 44.72 217 SER A O 1
ATOM 1736 N N . GLY A 1 218 ? -5.983 13.552 2.466 1.00 52.03 218 GLY A N 1
ATOM 1737 C CA . GLY A 1 218 ? -6.921 12.760 3.266 1.00 52.03 218 GLY A CA 1
ATOM 1738 C C . GLY A 1 218 ? -6.630 12.773 4.770 1.00 52.03 218 GLY A C 1
ATOM 1739 O O . GLY A 1 218 ? -5.547 13.133 5.226 1.00 52.03 218 GLY A O 1
ATOM 1740 N N . ASP A 1 219 ? -7.624 12.350 5.553 1.00 53.38 219 ASP A N 1
ATOM 1741 C CA . ASP A 1 219 ? -7.605 12.328 7.025 1.00 53.38 219 ASP A CA 1
ATOM 1742 C C . ASP A 1 219 ? -6.899 11.103 7.638 1.00 53.38 219 ASP A C 1
ATOM 1744 O O . ASP A 1 219 ? -6.902 10.927 8.856 1.00 53.38 219 ASP A O 1
ATOM 1748 N N . VAL A 1 220 ? -6.280 10.255 6.812 1.00 58.62 220 VAL A N 1
ATOM 1749 C CA . VAL A 1 220 ? -5.687 8.987 7.249 1.00 58.62 220 VAL A CA 1
ATOM 1750 C C . VAL A 1 220 ? -4.202 8.945 6.900 1.00 58.62 220 VAL A C 1
ATOM 1752 O O . VAL A 1 220 ? -3.809 9.115 5.747 1.00 58.62 220 VAL A O 1
ATOM 1755 N N . GLN A 1 221 ? -3.362 8.730 7.916 1.00 65.75 221 GLN A N 1
ATOM 1756 C CA . GLN A 1 221 ? -1.911 8.630 7.759 1.00 65.75 221 GLN A CA 1
ATOM 1757 C C . GLN A 1 221 ? -1.493 7.158 7.709 1.00 65.75 221 GLN A C 1
ATOM 1759 O O . GLN A 1 221 ? -1.769 6.447 8.671 1.00 65.75 221 GLN A O 1
ATOM 1764 N N . PRO A 1 222 ? -0.782 6.696 6.667 1.00 69.12 222 PRO A N 1
ATOM 1765 C CA . PRO A 1 222 ? -0.182 5.379 6.680 1.00 69.12 222 PRO A CA 1
ATOM 1766 C C . PRO A 1 222 ? 0.884 5.305 7.768 1.00 69.12 222 PRO A C 1
ATOM 1768 O O . PRO A 1 222 ? 1.507 6.302 8.155 1.00 69.12 222 PRO A O 1
ATOM 1771 N N . ARG A 1 223 ? 1.151 4.075 8.186 1.00 75.12 223 ARG A N 1
ATOM 1772 C CA . ARG A 1 223 ? 2.245 3.715 9.077 1.00 75.12 223 ARG A CA 1
ATOM 1773 C C . ARG A 1 223 ? 3.569 4.337 8.601 1.00 75.12 223 ARG A C 1
ATOM 1775 O O . ARG A 1 223 ? 3.869 4.374 7.410 1.00 75.12 223 ARG A O 1
ATOM 1782 N N . LYS A 1 224 ? 4.406 4.823 9.525 1.00 74.81 224 LYS A N 1
ATOM 1783 C CA . LYS A 1 224 ? 5.668 5.526 9.184 1.00 74.81 224 LYS A CA 1
ATOM 1784 C C . LYS A 1 224 ? 6.651 4.663 8.385 1.00 74.81 224 LYS A C 1
ATOM 1786 O O . LYS A 1 224 ? 7.377 5.145 7.511 1.00 74.81 224 LYS A O 1
ATOM 1791 N N . ASP A 1 225 ? 6.697 3.379 8.701 1.00 77.19 225 ASP A N 1
ATOM 1792 C CA . ASP A 1 225 ? 7.510 2.372 8.028 1.00 77.19 225 ASP A CA 1
ATOM 1793 C C . ASP A 1 225 ? 6.849 1.818 6.758 1.00 77.19 225 ASP A C 1
ATOM 1795 O O . ASP A 1 225 ? 7.538 1.114 6.023 1.00 77.19 225 ASP A O 1
ATOM 1799 N N . ALA A 1 226 ? 5.621 2.230 6.411 1.00 85.50 226 ALA A N 1
ATOM 1800 C CA . ALA A 1 226 ? 4.933 1.758 5.214 1.00 85.50 226 ALA A CA 1
ATOM 1801 C C . ALA A 1 226 ? 5.786 1.927 3.949 1.00 85.50 226 ALA A C 1
ATOM 1803 O O . ALA A 1 226 ? 6.522 2.914 3.777 1.00 85.50 226 ALA A O 1
ATOM 1804 N N . GLN A 1 227 ? 5.694 0.943 3.064 1.00 88.94 227 GLN A N 1
ATOM 1805 C CA . GLN A 1 227 ? 6.387 0.925 1.784 1.00 88.94 227 GLN A CA 1
ATOM 1806 C C . GLN A 1 227 ? 5.403 1.185 0.653 1.00 88.94 227 GLN A C 1
ATOM 1808 O O . GLN A 1 227 ? 4.247 0.787 0.711 1.00 88.94 227 GLN A O 1
ATOM 1813 N N . LEU A 1 228 ? 5.879 1.848 -0.396 1.00 90.94 228 LEU A N 1
ATOM 1814 C CA . LEU A 1 228 ? 5.085 2.152 -1.584 1.00 90.94 228 LEU A CA 1
ATOM 1815 C C . LEU A 1 228 ? 5.602 1.265 -2.705 1.00 90.94 228 LEU A C 1
ATOM 1817 O O . LEU A 1 228 ? 6.805 1.276 -2.974 1.00 90.94 228 LEU A O 1
ATOM 1821 N N . ILE A 1 229 ? 4.710 0.503 -3.322 1.00 93.62 229 ILE A N 1
ATOM 1822 C CA . ILE A 1 229 ? 5.013 -0.430 -4.400 1.00 93.62 229 ILE A CA 1
ATOM 1823 C C . ILE A 1 229 ? 4.167 -0.024 -5.599 1.00 93.62 229 ILE A C 1
ATOM 1825 O O . ILE A 1 229 ? 2.939 -0.030 -5.542 1.00 93.62 229 ILE A O 1
ATOM 1829 N N . ILE A 1 230 ? 4.837 0.364 -6.676 1.00 94.06 230 ILE A N 1
ATOM 1830 C CA . ILE A 1 230 ? 4.205 0.903 -7.873 1.00 94.06 230 ILE A CA 1
ATOM 1831 C C . ILE A 1 230 ? 4.455 -0.044 -9.035 1.00 94.06 230 ILE A C 1
ATOM 1833 O O . ILE A 1 230 ? 5.596 -0.430 -9.293 1.00 94.06 230 ILE A O 1
ATOM 1837 N N . PHE A 1 231 ? 3.392 -0.364 -9.761 1.00 94.31 231 PHE A N 1
ATOM 1838 C CA . PHE A 1 231 ? 3.440 -1.106 -11.008 1.00 94.31 231 PHE A CA 1
ATOM 1839 C C . PHE A 1 231 ? 2.987 -0.207 -12.154 1.00 94.31 231 PHE A C 1
ATOM 1841 O O . PHE A 1 231 ? 1.957 0.459 -12.073 1.00 94.31 231 PHE A O 1
ATOM 1848 N N . SER A 1 232 ? 3.770 -0.175 -13.230 1.00 93.25 232 SER A N 1
ATOM 1849 C CA . SER A 1 232 ? 3.522 0.714 -14.366 1.00 93.25 232 SER A CA 1
ATOM 1850 C C . SER A 1 232 ? 3.829 0.047 -15.705 1.00 93.25 232 SER A C 1
ATOM 1852 O O . SER A 1 232 ? 4.599 -0.914 -15.785 1.00 93.25 232 SER A O 1
ATOM 1854 N N . ASN A 1 233 ? 3.243 0.583 -16.776 1.00 92.75 233 ASN A N 1
ATOM 1855 C CA . ASN A 1 233 ? 3.681 0.303 -18.145 1.00 92.75 233 ASN A CA 1
ATOM 1856 C C . ASN A 1 233 ? 4.662 1.356 -18.697 1.00 92.75 233 ASN A C 1
ATOM 1858 O O . ASN A 1 233 ? 5.092 1.282 -19.843 1.00 92.75 233 ASN A O 1
ATOM 1862 N N . ASN A 1 234 ? 5.017 2.349 -17.883 1.00 89.00 234 ASN A N 1
ATOM 1863 C CA . ASN A 1 234 ? 5.811 3.504 -18.270 1.00 89.00 234 ASN A CA 1
ATOM 1864 C C . ASN A 1 234 ? 7.021 3.653 -17.343 1.00 89.00 234 ASN A C 1
ATOM 1866 O O . ASN A 1 234 ? 6.978 3.287 -16.163 1.00 89.00 234 ASN A O 1
ATOM 1870 N N . HIS A 1 235 ? 8.099 4.231 -17.866 1.00 86.81 235 HIS A N 1
ATOM 1871 C CA . HIS A 1 235 ? 9.250 4.586 -17.046 1.00 86.81 235 HIS A CA 1
ATOM 1872 C C . HIS A 1 235 ? 8.844 5.641 -16.002 1.00 86.81 235 HIS A C 1
ATOM 1874 O O . HIS A 1 235 ? 8.109 6.573 -16.326 1.00 86.81 235 HIS A O 1
ATOM 1880 N N . LEU A 1 236 ? 9.343 5.542 -14.763 1.00 85.88 236 LEU A N 1
ATOM 1881 C CA . LEU A 1 236 ? 8.983 6.473 -13.680 1.00 85.88 236 LEU A CA 1
ATOM 1882 C C . LEU A 1 236 ? 9.214 7.937 -14.080 1.00 85.88 236 LEU A C 1
ATOM 1884 O O . LEU A 1 236 ? 8.344 8.780 -13.894 1.00 85.88 236 LEU A O 1
ATOM 1888 N N . PHE A 1 237 ? 10.375 8.236 -14.662 1.00 84.31 237 PHE A N 1
ATOM 1889 C CA . PHE A 1 237 ? 10.701 9.589 -15.122 1.00 84.31 237 PHE A CA 1
ATOM 1890 C C . PHE A 1 237 ? 9.808 10.079 -16.266 1.00 84.31 237 PHE A C 1
ATOM 1892 O O . PHE A 1 237 ? 9.452 11.249 -16.257 1.00 84.31 237 PHE A O 1
ATOM 1899 N N . ASP A 1 238 ? 9.368 9.199 -17.170 1.00 82.69 238 ASP A N 1
ATOM 1900 C CA . ASP A 1 238 ? 8.440 9.578 -18.246 1.00 82.69 238 ASP A CA 1
ATOM 1901 C C . ASP A 1 238 ? 7.057 9.939 -17.698 1.00 82.69 238 ASP A C 1
ATOM 1903 O O . ASP A 1 238 ? 6.391 10.830 -18.219 1.00 82.69 238 ASP A O 1
ATOM 1907 N N . VAL A 1 239 ? 6.615 9.249 -16.641 1.00 84.75 239 VAL A N 1
ATOM 1908 C CA . VAL A 1 239 ? 5.345 9.557 -15.969 1.00 84.75 239 VAL A CA 1
ATOM 1909 C C . VAL A 1 239 ? 5.451 10.866 -15.189 1.00 84.75 239 VAL A C 1
ATOM 1911 O O . VAL A 1 239 ? 4.548 11.703 -15.246 1.00 84.75 239 VAL A O 1
ATOM 1914 N N . MET A 1 240 ? 6.556 11.054 -14.464 1.00 83.00 240 MET A N 1
ATOM 1915 C CA . MET A 1 240 ? 6.771 12.237 -13.628 1.00 83.00 240 MET A CA 1
ATOM 1916 C C . MET A 1 240 ? 7.166 13.484 -14.427 1.00 83.00 240 MET A C 1
ATOM 1918 O O . MET A 1 240 ? 7.047 14.584 -13.893 1.00 83.00 240 MET A O 1
ATOM 1922 N N . GLY A 1 241 ? 7.589 13.318 -15.680 1.00 76.19 241 GLY A N 1
ATOM 1923 C CA . GLY A 1 241 ? 7.917 14.392 -16.611 1.00 76.19 241 GLY A CA 1
ATOM 1924 C C . GLY A 1 241 ? 6.768 15.363 -16.856 1.00 76.19 241 GLY A C 1
ATOM 1925 O O . GLY A 1 241 ? 5.586 15.037 -16.665 1.00 76.19 241 GLY A O 1
ATOM 1926 N N . ASP A 1 242 ? 7.131 16.571 -17.279 1.00 68.69 242 ASP A N 1
ATOM 1927 C CA . ASP A 1 242 ? 6.160 17.566 -17.718 1.00 68.69 242 ASP A CA 1
ATOM 1928 C C . ASP A 1 242 ? 5.512 17.102 -19.037 1.00 68.69 242 ASP A C 1
ATOM 1930 O O . ASP A 1 242 ? 6.233 16.833 -20.000 1.00 68.69 242 ASP A O 1
ATOM 1934 N N . PRO A 1 243 ? 4.176 16.945 -19.102 1.00 63.72 243 PRO A N 1
ATOM 1935 C CA . PRO A 1 243 ? 3.498 16.579 -20.340 1.00 63.72 243 PRO A CA 1
ATOM 1936 C C . PRO A 1 243 ? 3.573 17.666 -21.423 1.00 63.72 243 PRO A C 1
ATOM 1938 O O . PRO A 1 243 ? 3.386 17.331 -22.592 1.00 63.72 243 PRO A O 1
ATOM 1941 N N . GLU A 1 244 ? 3.818 18.931 -21.060 1.00 63.31 244 GLU A N 1
ATOM 1942 C CA . GLU A 1 244 ? 3.968 20.046 -22.008 1.00 63.31 244 GLU A CA 1
ATOM 1943 C C . GLU A 1 244 ? 5.375 20.112 -22.623 1.00 63.31 244 GLU A C 1
ATOM 1945 O O . GLU A 1 244 ? 5.564 20.704 -23.686 1.00 63.31 244 GLU A O 1
ATOM 1950 N N . ASP A 1 245 ? 6.358 19.466 -21.994 1.00 60.31 245 ASP A N 1
ATOM 1951 C CA . ASP A 1 245 ? 7.695 19.295 -22.550 1.00 60.31 245 ASP A CA 1
ATOM 1952 C C . ASP A 1 245 ? 7.695 18.089 -23.503 1.00 60.31 245 ASP A C 1
ATOM 1954 O O . ASP A 1 245 ? 7.481 16.946 -23.091 1.00 60.31 245 ASP A O 1
ATOM 1958 N N . GLU A 1 246 ? 7.979 18.315 -24.791 1.00 55.62 246 GLU A N 1
ATOM 1959 C CA . GLU A 1 246 ? 8.110 17.244 -25.794 1.00 55.62 246 GLU A CA 1
ATOM 1960 C C . GLU A 1 246 ? 9.156 16.193 -25.392 1.00 55.62 246 GLU A C 1
ATOM 1962 O O . GLU A 1 246 ? 9.078 15.034 -25.802 1.00 55.62 246 GLU A O 1
ATOM 1967 N N . THR A 1 247 ? 10.125 16.583 -24.560 1.00 57.78 247 THR A N 1
ATOM 1968 C CA . THR A 1 247 ? 11.158 15.691 -24.039 1.00 57.78 247 THR A CA 1
ATOM 1969 C C . THR A 1 247 ? 10.760 14.985 -22.740 1.00 57.78 247 THR A C 1
ATOM 1971 O O . THR A 1 247 ? 11.474 14.074 -22.320 1.00 57.78 247 THR A O 1
ATOM 1974 N N . ARG A 1 248 ? 9.627 15.370 -22.124 1.00 59.25 248 ARG A N 1
ATOM 1975 C CA . ARG A 1 248 ? 9.090 14.862 -20.846 1.00 59.25 248 ARG A CA 1
ATOM 1976 C C . ARG A 1 248 ? 10.148 14.760 -19.754 1.00 59.25 248 ARG A C 1
ATOM 1978 O O . ARG A 1 248 ? 10.197 13.790 -18.995 1.00 59.25 248 ARG A O 1
ATOM 1985 N N . LYS A 1 249 ? 11.041 15.744 -19.687 1.00 68.12 249 LYS A N 1
ATOM 1986 C CA . LYS A 1 249 ? 12.145 15.714 -18.735 1.00 68.12 249 LYS A CA 1
ATOM 1987 C C . LYS A 1 249 ? 11.663 16.109 -17.353 1.00 68.12 249 LYS A C 1
ATOM 1989 O O . LYS A 1 249 ? 10.806 16.972 -17.181 1.00 68.12 249 LYS A O 1
ATOM 1994 N N . ILE A 1 250 ? 12.262 15.480 -16.350 1.00 73.06 250 ILE A N 1
ATOM 1995 C CA . ILE A 1 250 ? 12.129 15.915 -14.963 1.00 73.06 250 ILE A CA 1
ATOM 1996 C C . ILE A 1 250 ? 13.338 16.763 -14.560 1.00 73.06 250 ILE A C 1
ATOM 1998 O O . ILE A 1 250 ? 14.460 16.499 -15.019 1.00 73.06 250 ILE A O 1
ATOM 2002 N N . PRO A 1 251 ? 13.160 17.752 -13.665 1.00 75.56 251 PRO A N 1
ATOM 2003 C CA . PRO A 1 251 ? 14.288 18.475 -13.099 1.00 75.56 251 PRO A CA 1
ATOM 2004 C C . PRO A 1 251 ? 15.230 17.515 -12.360 1.00 75.56 251 PRO A C 1
ATOM 2006 O O . PRO A 1 251 ? 14.777 16.640 -11.616 1.00 75.56 251 PRO A O 1
ATOM 2009 N N . GLU A 1 252 ? 16.546 17.709 -12.489 1.00 73.00 252 GLU A N 1
ATOM 2010 C CA . GLU A 1 252 ? 17.565 16.834 -11.880 1.00 73.00 252 GLU A CA 1
ATOM 2011 C C . GLU A 1 252 ? 17.355 16.652 -10.365 1.00 73.00 252 GLU A C 1
ATOM 2013 O O . GLU A 1 252 ? 17.468 15.549 -9.821 1.00 73.00 252 GLU A O 1
ATOM 2018 N N . ARG A 1 253 ? 16.965 17.732 -9.675 1.00 71.94 253 ARG A N 1
ATOM 2019 C CA . ARG A 1 253 ? 16.648 17.708 -8.242 1.00 71.94 253 ARG A CA 1
ATOM 2020 C C . ARG A 1 253 ? 15.533 16.715 -7.911 1.00 71.94 253 ARG A C 1
ATOM 2022 O O . ARG A 1 253 ? 15.582 16.079 -6.861 1.00 71.94 253 ARG A O 1
ATOM 2029 N N . GLU A 1 254 ? 14.524 16.598 -8.765 1.00 77.25 254 GLU A N 1
ATOM 2030 C CA . GLU A 1 254 ? 13.400 15.687 -8.555 1.00 77.25 254 GLU A CA 1
ATOM 2031 C C . GLU A 1 254 ? 13.763 14.254 -8.936 1.00 77.25 254 GLU A C 1
ATOM 2033 O O . GLU A 1 254 ? 13.446 13.332 -8.185 1.00 77.25 254 GLU A O 1
ATOM 2038 N N . ALA A 1 255 ? 14.528 14.076 -10.017 1.00 75.69 255 ALA A N 1
ATOM 2039 C CA . ALA A 1 255 ? 15.097 12.786 -10.403 1.00 75.69 255 ALA A CA 1
ATOM 2040 C C . ALA A 1 255 ? 15.902 12.161 -9.260 1.00 75.69 255 ALA A C 1
ATOM 2042 O O . ALA A 1 255 ? 15.707 10.995 -8.914 1.00 75.69 255 ALA A O 1
ATOM 2043 N N . LYS A 1 256 ? 16.755 12.965 -8.615 1.00 76.06 256 LYS A N 1
ATOM 2044 C CA . LYS A 1 256 ? 17.539 12.537 -7.455 1.00 76.06 256 LYS A CA 1
ATOM 2045 C C . LYS A 1 256 ? 16.649 12.055 -6.310 1.00 76.06 256 LYS A C 1
ATOM 2047 O O . LYS A 1 256 ? 16.914 11.012 -5.730 1.00 76.06 256 LYS A O 1
ATOM 2052 N N . ILE A 1 257 ? 15.563 12.770 -6.016 1.00 80.31 257 ILE A N 1
ATOM 2053 C CA . ILE A 1 257 ? 14.632 12.389 -4.945 1.00 80.31 257 ILE A CA 1
ATOM 2054 C C . ILE A 1 257 ? 13.973 11.036 -5.230 1.00 80.31 257 ILE A C 1
ATOM 2056 O O . ILE A 1 257 ? 13.815 10.238 -4.309 1.00 80.31 257 ILE A O 1
ATOM 2060 N N . LEU A 1 258 ? 13.585 10.779 -6.479 1.00 82.38 258 LEU A N 1
ATOM 2061 C CA . LEU A 1 258 ? 12.998 9.501 -6.876 1.00 82.38 258 LEU A CA 1
ATOM 2062 C C . LEU A 1 258 ? 14.015 8.359 -6.751 1.00 82.38 258 LEU A C 1
ATOM 2064 O O . LEU A 1 258 ? 13.702 7.326 -6.164 1.00 82.38 258 LEU A O 1
ATOM 2068 N N . LEU A 1 259 ? 15.246 8.566 -7.223 1.00 80.50 259 LEU A N 1
ATOM 2069 C CA . LEU A 1 259 ? 16.329 7.581 -7.127 1.00 80.50 259 LEU A CA 1
ATOM 2070 C C . LEU A 1 259 ? 16.715 7.261 -5.678 1.00 80.50 259 LEU A C 1
ATOM 2072 O O . LEU A 1 259 ? 16.920 6.097 -5.338 1.00 80.50 259 LEU A O 1
ATOM 2076 N N . ASP A 1 260 ? 16.746 8.276 -4.814 1.00 79.38 260 ASP A N 1
ATOM 2077 C CA . ASP A 1 260 ? 17.040 8.117 -3.388 1.00 79.38 260 ASP A CA 1
ATOM 2078 C C . ASP A 1 260 ? 15.943 7.324 -2.654 1.00 79.38 260 ASP A C 1
ATOM 2080 O O . ASP A 1 260 ? 16.180 6.823 -1.557 1.00 79.38 260 ASP A O 1
ATOM 2084 N N . ARG A 1 261 ? 14.729 7.227 -3.216 1.00 83.94 261 ARG A N 1
ATOM 2085 C CA . ARG A 1 261 ? 13.552 6.637 -2.554 1.00 83.94 261 ARG A CA 1
ATOM 2086 C C . ARG A 1 261 ? 13.138 5.281 -3.107 1.00 83.94 261 ARG A C 1
ATOM 2088 O O . ARG A 1 261 ? 12.674 4.437 -2.337 1.00 83.94 261 ARG A O 1
ATOM 2095 N N . PHE A 1 262 ? 13.309 5.067 -4.409 1.00 87.06 262 PHE A N 1
ATOM 2096 C CA . PHE A 1 262 ? 12.809 3.888 -5.108 1.00 87.06 262 PHE A CA 1
ATOM 2097 C C . PHE A 1 262 ? 13.924 2.948 -5.564 1.00 87.06 262 PHE A C 1
ATOM 2099 O O . PHE A 1 262 ? 14.920 3.359 -6.164 1.00 87.06 262 PHE A O 1
ATOM 2106 N N . PHE A 1 263 ? 13.716 1.655 -5.351 1.00 87.62 263 PHE A N 1
ATOM 2107 C CA . PHE A 1 263 ? 14.272 0.610 -6.199 1.00 87.62 263 PHE A CA 1
ATOM 2108 C C . PHE A 1 263 ? 13.431 0.553 -7.476 1.00 87.62 263 PHE A C 1
ATOM 2110 O O . PHE A 1 263 ? 12.230 0.298 -7.411 1.00 87.62 263 PHE A O 1
ATOM 2117 N N . ILE A 1 264 ? 14.041 0.857 -8.620 1.00 87.19 264 ILE A N 1
ATOM 2118 C CA . ILE A 1 264 ? 13.361 0.924 -9.915 1.00 87.19 264 ILE A CA 1
ATOM 2119 C C . ILE A 1 264 ? 13.789 -0.303 -10.711 1.00 87.19 264 ILE A C 1
ATOM 2121 O O . ILE A 1 264 ? 14.975 -0.497 -10.926 1.00 87.19 264 ILE A O 1
ATOM 2125 N N . TYR A 1 265 ? 12.834 -1.122 -11.136 1.00 89.88 265 TYR A N 1
ATOM 2126 C CA . TYR A 1 265 ? 13.080 -2.367 -11.851 1.00 89.88 265 TYR A CA 1
ATOM 2127 C C . TYR A 1 265 ? 12.370 -2.358 -13.198 1.00 89.88 265 TYR A C 1
ATOM 2129 O O . TYR A 1 265 ? 11.140 -2.276 -13.270 1.00 89.88 265 TYR A O 1
ATOM 2137 N N . ARG A 1 266 ? 13.156 -2.506 -14.263 1.00 90.00 266 ARG A N 1
ATOM 2138 C CA . ARG A 1 266 ? 12.660 -2.732 -15.616 1.00 90.00 266 ARG A CA 1
ATOM 2139 C C . ARG A 1 266 ? 12.480 -4.232 -15.852 1.00 90.00 266 ARG A C 1
ATOM 2141 O O . ARG A 1 266 ? 13.433 -5.004 -15.790 1.00 90.00 266 ARG A O 1
ATOM 2148 N N . LEU A 1 267 ? 11.249 -4.677 -16.095 1.00 90.38 267 LEU A N 1
ATOM 2149 C CA . LEU A 1 267 ? 10.942 -6.105 -16.248 1.00 90.38 267 LEU A CA 1
ATOM 2150 C C . LEU A 1 267 ? 11.209 -6.612 -17.671 1.00 90.38 267 LEU A C 1
ATOM 2152 O O . LEU A 1 267 ? 11.431 -7.803 -17.867 1.00 90.38 267 LEU A O 1
ATOM 2156 N N . ASP A 1 268 ? 11.198 -5.728 -18.666 1.00 86.94 268 ASP A N 1
ATOM 2157 C CA . ASP A 1 268 ? 11.459 -6.049 -20.074 1.00 86.94 268 ASP A CA 1
ATOM 2158 C C . ASP A 1 268 ? 12.922 -5.827 -20.495 1.00 86.94 268 ASP A C 1
ATOM 2160 O O . ASP A 1 268 ? 13.234 -5.856 -21.683 1.00 86.94 268 ASP A O 1
ATOM 2164 N N . GLU A 1 269 ? 13.823 -5.639 -19.529 1.00 79.50 269 GLU A N 1
ATOM 2165 C CA . GLU A 1 269 ? 15.243 -5.416 -19.784 1.00 79.50 269 GLU A CA 1
ATOM 2166 C C . GLU A 1 269 ? 15.933 -6.683 -20.312 1.00 79.50 269 GLU A C 1
ATOM 2168 O O . GLU A 1 269 ? 15.944 -7.747 -19.671 1.00 79.50 269 GLU A O 1
ATOM 2173 N N . THR A 1 270 ? 16.529 -6.543 -21.495 1.00 64.81 270 THR A N 1
ATOM 2174 C CA . THR A 1 270 ? 17.459 -7.506 -22.095 1.00 64.81 270 THR A CA 1
ATOM 2175 C C . THR A 1 270 ? 18.876 -7.261 -21.576 1.00 64.81 270 THR A C 1
ATOM 2177 O O . THR A 1 270 ? 19.216 -6.117 -21.301 1.00 64.81 270 THR A O 1
ATOM 2180 N N . GLU A 1 271 ? 19.719 -8.296 -21.510 1.00 58.69 271 GLU A N 1
ATOM 2181 C CA . GLU A 1 271 ? 21.064 -8.301 -20.882 1.00 58.69 271 GLU A CA 1
ATOM 2182 C C . GLU A 1 271 ? 22.054 -7.189 -21.318 1.00 58.69 271 GLU A C 1
ATOM 2184 O O . GLU A 1 271 ? 23.109 -7.054 -20.707 1.00 58.69 271 GLU A O 1
ATOM 2189 N N . ASN A 1 272 ? 21.731 -6.380 -22.332 1.00 48.81 272 ASN A N 1
ATOM 2190 C CA . ASN A 1 272 ? 22.607 -5.354 -22.909 1.00 48.81 272 ASN A CA 1
ATOM 2191 C C . ASN A 1 272 ? 22.255 -3.898 -22.548 1.00 48.81 272 ASN A C 1
ATOM 2193 O O . ASN A 1 272 ? 22.983 -2.997 -22.962 1.00 48.81 272 ASN A O 1
ATOM 2197 N N . GLU A 1 273 ? 21.166 -3.634 -21.824 1.00 51.56 273 GLU A N 1
ATOM 2198 C CA . GLU A 1 273 ? 20.821 -2.278 -21.370 1.00 51.56 273 GLU A CA 1
ATOM 2199 C C . GLU A 1 273 ? 21.160 -2.167 -19.876 1.00 51.56 273 GLU A C 1
ATOM 2201 O O . GLU A 1 273 ? 20.794 -3.042 -19.099 1.00 51.56 273 GLU A O 1
ATOM 2206 N N . THR A 1 274 ? 21.938 -1.155 -19.477 1.00 49.38 274 THR A N 1
ATOM 2207 C CA . THR A 1 274 ? 22.260 -0.883 -18.066 1.00 49.38 274 THR A CA 1
ATOM 2208 C C . THR A 1 274 ? 21.469 0.322 -17.551 1.00 49.38 274 THR A C 1
ATOM 2210 O O . THR A 1 274 ? 21.214 1.278 -18.290 1.00 49.38 274 THR A O 1
ATOM 2213 N N . GLU A 1 275 ? 21.132 0.329 -16.256 1.00 49.03 275 GLU A N 1
ATOM 2214 C CA . GLU A 1 275 ? 20.355 1.401 -15.599 1.00 49.03 275 GLU A CA 1
ATOM 2215 C C . GLU A 1 275 ? 20.966 2.809 -15.783 1.00 49.03 275 GLU A C 1
ATOM 2217 O O . GLU A 1 275 ? 20.246 3.810 -15.838 1.00 49.03 275 GLU A O 1
ATOM 2222 N N . GLU A 1 276 ? 22.294 2.914 -15.921 1.00 46.31 276 GLU A N 1
ATOM 2223 C CA . GLU A 1 276 ? 22.974 4.197 -16.146 1.00 46.31 276 GLU A CA 1
ATOM 2224 C C . GLU A 1 276 ? 22.634 4.816 -17.509 1.00 46.31 276 GLU A C 1
ATOM 2226 O O . GLU A 1 276 ? 22.480 6.035 -17.600 1.00 46.31 276 GLU A O 1
ATOM 2231 N N . THR A 1 277 ? 22.456 4.004 -18.557 1.00 49.53 277 THR A N 1
ATOM 2232 C CA . THR A 1 277 ? 22.112 4.505 -19.898 1.00 49.53 277 THR A CA 1
ATOM 2233 C C . THR A 1 277 ? 20.701 5.078 -20.002 1.00 49.53 277 THR A C 1
ATOM 2235 O O . THR A 1 277 ? 20.483 5.972 -20.821 1.00 49.53 277 THR A O 1
ATOM 2238 N N . ASP A 1 278 ? 19.754 4.625 -19.178 1.00 51.62 278 ASP A N 1
ATOM 2239 C CA . ASP A 1 278 ? 18.400 5.190 -19.171 1.00 51.62 278 ASP A CA 1
ATOM 2240 C C . ASP A 1 278 ? 18.338 6.487 -18.346 1.00 51.62 278 ASP A C 1
ATOM 2242 O O . ASP A 1 278 ? 17.676 7.440 -18.752 1.00 51.62 278 ASP A O 1
ATOM 2246 N N . ARG A 1 279 ? 19.134 6.628 -17.276 1.00 51.38 279 ARG A N 1
ATOM 2247 C CA . ARG A 1 279 ? 19.191 7.866 -16.472 1.00 51.38 279 ARG A CA 1
ATOM 2248 C C . ARG A 1 279 ? 19.507 9.117 -17.300 1.00 51.38 279 ARG A C 1
ATOM 2250 O O . ARG A 1 279 ? 18.839 10.135 -17.135 1.00 51.38 279 ARG A O 1
ATOM 2257 N N . PHE A 1 280 ? 20.500 9.047 -18.187 1.00 51.00 280 PHE A N 1
ATOM 2258 C CA . PHE A 1 280 ? 20.923 10.202 -18.991 1.00 51.00 280 PHE A CA 1
ATOM 2259 C C . PHE A 1 280 ? 19.892 10.637 -20.041 1.00 51.00 280 PHE A C 1
ATOM 2261 O O . PHE A 1 280 ? 19.938 11.780 -20.491 1.00 51.00 280 PHE A O 1
ATOM 2268 N N . LYS A 1 281 ? 18.949 9.767 -20.425 1.00 58.28 281 LYS A N 1
ATOM 2269 C CA . LYS A 1 281 ? 17.929 10.104 -21.429 1.00 58.28 281 LYS A CA 1
ATOM 2270 C C . LYS A 1 281 ? 16.824 11.007 -20.872 1.00 58.28 281 LYS A C 1
ATOM 2272 O O . LYS A 1 281 ? 16.260 11.790 -21.632 1.00 58.28 281 LYS A O 1
ATOM 2277 N N . HIS A 1 282 ? 16.537 10.927 -19.569 1.00 54.44 282 HIS A N 1
ATOM 2278 C CA . HIS A 1 282 ? 15.304 11.478 -18.982 1.00 54.44 282 HIS A CA 1
ATOM 2279 C C . HIS A 1 282 ? 15.502 12.690 -18.046 1.00 54.44 282 HIS A C 1
ATOM 2281 O O . HIS A 1 282 ? 14.532 13.194 -17.478 1.00 54.44 282 HIS A O 1
ATOM 2287 N N . THR A 1 283 ? 16.731 13.189 -17.874 1.00 50.38 283 THR A N 1
ATOM 2288 C CA . THR A 1 283 ? 17.020 14.379 -17.047 1.00 50.38 283 THR A CA 1
ATOM 2289 C C . THR A 1 283 ? 17.326 15.614 -17.896 1.00 50.38 283 THR A C 1
ATOM 2291 O O . THR A 1 283 ? 18.034 15.524 -18.902 1.00 50.38 283 THR A O 1
ATOM 2294 N N . ALA A 1 284 ? 16.822 16.782 -17.488 1.00 53.03 284 ALA A N 1
ATOM 2295 C CA . ALA A 1 284 ? 17.246 18.069 -18.050 1.00 53.03 284 ALA A CA 1
ATOM 2296 C C . ALA A 1 284 ? 18.663 18.433 -17.574 1.00 53.03 284 ALA A C 1
ATOM 2298 O O . ALA A 1 284 ? 18.972 18.247 -16.397 1.00 53.03 284 ALA A O 1
ATOM 2299 N N . SER A 1 285 ? 19.506 18.882 -18.513 1.00 48.09 285 SER A N 1
ATOM 2300 C CA . SER A 1 285 ? 20.875 19.375 -18.278 1.00 48.09 285 SER A CA 1
ATOM 2301 C C . SER A 1 285 ? 20.886 20.797 -17.737 1.00 48.09 285 SER A C 1
ATOM 2303 O O . SER A 1 285 ? 19.976 21.565 -18.121 1.00 48.09 285 SER A O 1
#

Nearest PDB structures (foldseek):
  8xms-assembly1_A  TM=6.219E-01  e=2.716E-02  Porcine circovirus 2
  8xms-assembly3_C  TM=6.410E-01  e=3.933E-02  Porcine circovirus 2
  8xms-assembly5_E  TM=6.180E-01  e=3.933E-02  Porcine circovirus 2
  8xms-assembly6_F  TM=6.317E-01  e=5.355E-02  Porcine circovirus 2
  8xms-assembly2_B  TM=6.168E-01  e=1.195E-01  Porcine circovirus 2

Foldseek 3Di:
DDPLVVVVVVVVVVVCCLVVLLVVCCVPADPVLVVCCQPPNLVVSVVVVSDDPVCSVSRNSNSVSVVVVVVLVVQVVQQDDAQKWWWDQFQPPRDIDTQGLFDDPPDPDDDPFDWDWDADPVGTTMTHTDDDDDDPDPPPQLARAEEEEALDPRRCQVVVLVVCVVRHQEDEQPDLPLCRVAAQERQEYEYEADAQVGHRALVCVLCLSQQNNSVRNDPHGHDRRHYYYYYYHDFPLQSNFDPVDPLSADEPVSVVSCVSHYDYHYSPDDPPDDPVVVSVSRHDD

Sequence (285 aa):
MDPEKVKQNKQIIESIKKIGAIATFEKFMCKEIVDSIKKEGALATVEKGLISLDEFECAQLFENGLKEIEEKEKQLKLDVPKGTYIKFDCSKNGKEYLICSEKRPEKKDKEECTPKLMRDENGVGYVEIGGYEDDDDEHFVKRKHYYFYSKDPGYGKTPFCKALLDRTNAAHILGFSNELNVLEYAQFLVIDDFGPDRKIDMANLKCLTSGLAFACSGDVQPRKDAQLIIFSNNHLFDVMGDPEDETRKIPEREAKILLDRFFIYRLDETENETEETDRFKHTAS

Secondary structure (DSSP, 8-state):
--HHHHHHHHHHHHHHHHHHHHHHHHHHS-HHHHHHHHHH-HHHHHHTTSS-TTTHHHHHHHHHHHHHHHHHHHHHTTPPPTTPEEEEE-TTT--EEEEESSPPPP--S------EEEE-TTS-EEEE----------------EEEEE-SSS-SSHHHHHHHHHHHSSEEE----SS-----TT-SEEEEEEEBTTBPPPHHHHHHHTTT-GGGSSSS-PPPTT-EEEEEESS-HHHHHS-TTSTT-PBPHHHHHHHHHHEEEEETT--TT--HHHHHTTSB--

Mean predicted aligned error: 13.27 Å